Protein AF-A0A9P5HA46-F1 (afdb_monomer_lite)

Sequence (185 aa):
MFRNFLFRKCDVSDWNSVLRFFKDTYNVLGPIDAVISNAAINLVESLDDDIDAATGDLKAPDLSVLNVNAVGTCKAAVMGFMRALRTQLPKDNITVNMIAPWMTITPMVTDHIRNIWGDLPANSPLDVAKASLLPVLRSDVNGKSFLINGGHITEVEDKLNETQSAWLGDELSQHMREGQRRLIP

Organism: NCBI:txid595255

Radius of gyration: 21.33 Å; chains: 1; bounding box: 47×42×64 Å

Structure (mmCIF, N/CA/C/O backbone):
data_AF-A0A9P5HA46-F1
#
_entry.id   AF-A0A9P5HA46-F1
#
loop_
_atom_site.group_PDB
_atom_site.id
_atom_site.type_symbol
_atom_site.label_atom_id
_atom_site.label_alt_id
_atom_site.label_comp_id
_atom_site.label_asym_id
_atom_site.label_entity_id
_atom_site.label_seq_id
_atom_site.pdbx_PDB_ins_code
_atom_site.Cartn_x
_atom_site.Cartn_y
_atom_site.Cartn_z
_atom_site.occupancy
_atom_site.B_iso_or_equiv
_atom_site.auth_seq_id
_atom_site.auth_comp_id
_atom_site.auth_asym_id
_atom_site.auth_atom_id
_atom_site.pdbx_PDB_model_num
ATOM 1 N N . MET A 1 1 ? -23.837 -24.879 -6.537 1.00 50.06 1 MET A N 1
ATOM 2 C CA . MET A 1 1 ? -22.377 -24.695 -6.680 1.00 50.06 1 MET A CA 1
ATOM 3 C C . MET A 1 1 ? -22.054 -23.328 -6.102 1.00 50.06 1 MET A C 1
ATOM 5 O O . MET A 1 1 ? -22.533 -22.346 -6.652 1.00 50.06 1 MET A O 1
ATOM 9 N N . PHE A 1 2 ? -21.375 -23.250 -4.956 1.00 55.94 2 PHE A N 1
ATOM 10 C CA . PHE A 1 2 ? -20.949 -21.959 -4.406 1.00 55.94 2 PHE A CA 1
ATOM 11 C C . PHE A 1 2 ? -19.876 -21.375 -5.325 1.00 55.94 2 PHE A C 1
ATOM 13 O O . PHE A 1 2 ? -18.957 -22.083 -5.744 1.00 55.94 2 PHE A O 1
ATOM 20 N N . ARG A 1 3 ? -20.051 -20.119 -5.731 1.00 67.81 3 ARG A N 1
ATOM 21 C CA . ARG A 1 3 ? -19.109 -19.442 -6.616 1.00 67.81 3 ARG A CA 1
ATOM 22 C C . ARG A 1 3 ? -18.043 -18.809 -5.727 1.00 67.81 3 ARG A C 1
ATOM 24 O O . ARG A 1 3 ? -18.324 -17.826 -5.066 1.00 67.81 3 ARG A O 1
ATOM 31 N N . ASN A 1 4 ? -16.846 -19.390 -5.696 1.00 86.38 4 ASN A N 1
ATOM 32 C CA . ASN A 1 4 ? -15.771 -18.957 -4.787 1.00 86.38 4 ASN A CA 1
ATOM 33 C C . ASN A 1 4 ? -14.857 -17.875 -5.392 1.00 86.38 4 ASN A C 1
ATOM 35 O O . ASN A 1 4 ? -13.901 -17.449 -4.756 1.00 86.38 4 ASN A O 1
ATOM 39 N N . PHE A 1 5 ? -15.107 -17.462 -6.639 1.00 90.38 5 PHE A N 1
ATOM 40 C CA . PHE A 1 5 ? -14.334 -16.430 -7.325 1.00 90.38 5 PHE A CA 1
ATOM 41 C C . PHE A 1 5 ? -15.191 -15.683 -8.356 1.00 90.38 5 PHE A C 1
ATOM 43 O O . PHE A 1 5 ? -16.025 -16.275 -9.051 1.00 90.38 5 PHE A O 1
ATOM 50 N N . LEU A 1 6 ? -14.959 -14.373 -8.480 1.00 91.25 6 LEU A N 1
ATOM 51 C CA . LEU A 1 6 ? -15.587 -13.499 -9.467 1.00 91.25 6 LEU A CA 1
ATOM 52 C C . LEU A 1 6 ? -14.512 -12.669 -10.176 1.00 91.25 6 LEU A C 1
ATOM 54 O O . LEU A 1 6 ? -13.777 -11.923 -9.539 1.00 91.25 6 LEU A O 1
ATOM 58 N N . PHE A 1 7 ? -14.469 -12.752 -11.505 1.00 94.00 7 PHE A N 1
ATOM 59 C CA . PHE A 1 7 ? -13.651 -11.866 -12.331 1.00 94.00 7 PHE A CA 1
ATOM 60 C C . PHE A 1 7 ? -14.522 -10.760 -12.933 1.00 94.00 7 PHE A C 1
ATOM 62 O O . PHE A 1 7 ? -15.515 -11.027 -13.625 1.00 94.00 7 PHE A O 1
ATOM 69 N N . ARG A 1 8 ? -14.145 -9.504 -12.679 1.00 90.94 8 ARG A N 1
ATOM 70 C CA . ARG A 1 8 ? -14.791 -8.306 -13.222 1.00 90.94 8 ARG A CA 1
ATOM 71 C C . ARG A 1 8 ? -13.730 -7.286 -13.610 1.00 90.94 8 ARG A C 1
ATOM 73 O O . ARG A 1 8 ? -12.905 -6.914 -12.785 1.00 90.94 8 ARG A O 1
ATOM 80 N N . LYS A 1 9 ? -13.762 -6.828 -14.866 1.00 91.38 9 LYS A N 1
ATOM 81 C CA . LYS A 1 9 ? -12.950 -5.686 -15.304 1.00 91.38 9 LYS A CA 1
ATOM 82 C C . LYS A 1 9 ? -13.385 -4.454 -14.509 1.00 91.38 9 LYS A C 1
ATOM 84 O O . LYS A 1 9 ? -14.579 -4.151 -14.487 1.00 91.38 9 LYS A O 1
ATOM 89 N N . CYS A 1 10 ? -12.418 -3.777 -13.902 1.00 87.88 10 CYS A N 1
ATOM 90 C CA . CYS A 1 10 ? -12.598 -2.535 -13.169 1.00 87.88 10 CYS A CA 1
ATOM 91 C C . CYS A 1 10 ? -11.471 -1.580 -13.570 1.00 87.88 10 CYS A C 1
ATOM 93 O O . CYS A 1 10 ? -10.301 -1.864 -13.323 1.00 87.88 10 CYS A O 1
ATOM 95 N N . ASP A 1 11 ? -11.827 -0.489 -14.236 1.00 82.38 11 ASP A N 1
ATOM 96 C CA . ASP A 1 11 ? -10.985 0.699 -14.295 1.00 82.38 11 ASP A CA 1
ATOM 97 C C . ASP A 1 11 ? -11.155 1.465 -12.975 1.00 82.38 11 ASP A C 1
ATOM 99 O O . ASP A 1 11 ? -12.273 1.850 -12.632 1.00 82.38 11 ASP A O 1
ATOM 103 N N . VAL A 1 12 ? -10.068 1.624 -12.216 1.00 81.12 12 VAL A N 1
ATOM 104 C CA . VAL A 1 12 ? -10.075 2.299 -10.906 1.00 81.12 12 VAL A CA 1
ATOM 105 C C . VAL A 1 12 ? -10.094 3.825 -11.021 1.00 81.12 12 VAL A C 1
ATOM 107 O O . VAL A 1 12 ? -10.344 4.497 -10.024 1.00 81.12 12 VAL A O 1
ATOM 110 N N . SER A 1 13 ? -9.853 4.372 -12.219 1.00 77.38 13 SER A N 1
ATOM 111 C CA . SER A 1 13 ? -9.975 5.807 -12.501 1.00 77.38 13 SER A CA 1
ATOM 112 C C . SER A 1 13 ? -11.421 6.237 -12.784 1.00 77.38 13 SER A C 1
ATOM 114 O O . SER A 1 13 ? -11.745 7.417 -12.666 1.00 77.38 13 SER A O 1
ATOM 116 N N . ASP A 1 14 ? -12.312 5.286 -13.090 1.00 76.06 14 ASP A N 1
ATOM 117 C CA . ASP A 1 14 ? -13.739 5.524 -13.309 1.00 76.06 14 ASP A CA 1
ATOM 118 C C . ASP A 1 14 ? -14.569 5.102 -12.087 1.00 76.06 14 ASP A C 1
ATOM 120 O O . ASP A 1 14 ? -14.683 3.922 -11.739 1.00 76.06 14 ASP A O 1
ATOM 124 N N . TRP A 1 15 ? -15.230 6.078 -11.465 1.00 78.19 15 TRP A N 1
ATOM 125 C CA . TRP A 1 15 ? -16.098 5.860 -10.309 1.00 78.19 15 TRP A CA 1
ATOM 126 C C . TRP A 1 15 ? -17.224 4.854 -10.574 1.00 78.19 15 TRP A C 1
ATOM 128 O O . TRP A 1 15 ? -17.525 4.022 -9.715 1.00 78.19 15 TRP A O 1
ATOM 138 N N . ASN A 1 16 ? -17.852 4.891 -11.752 1.00 84.69 16 ASN A N 1
ATOM 139 C CA . ASN A 1 16 ? -18.963 3.987 -12.056 1.00 84.69 16 ASN A CA 1
ATOM 140 C C . ASN A 1 16 ? -18.480 2.542 -12.186 1.00 84.69 16 ASN A C 1
ATOM 142 O O . ASN A 1 16 ? -19.153 1.615 -11.727 1.00 84.69 16 ASN A O 1
ATOM 146 N N . SER A 1 17 ? -17.299 2.358 -12.772 1.00 81.25 17 SER A N 1
ATOM 147 C CA . SER A 1 17 ? -16.601 1.080 -12.834 1.00 81.25 17 SER A CA 1
ATOM 148 C C . SER A 1 17 ? -16.293 0.532 -11.433 1.00 81.25 17 SER A C 1
ATOM 150 O O . SER A 1 17 ? -16.663 -0.610 -11.141 1.00 81.25 17 SER A O 1
ATOM 152 N N . VAL A 1 18 ? -15.735 1.352 -10.532 1.00 84.25 18 VAL A N 1
ATOM 153 C CA . VAL A 1 18 ? -15.481 0.966 -9.129 1.00 84.25 18 VAL A CA 1
ATOM 154 C C . VAL A 1 18 ? -16.781 0.600 -8.412 1.00 84.25 18 VAL A C 1
ATOM 156 O O . VAL A 1 18 ? -16.896 -0.487 -7.844 1.00 84.25 18 VAL A O 1
ATOM 159 N N . LEU A 1 19 ? -17.802 1.457 -8.486 1.00 87.25 19 LEU A N 1
ATOM 160 C CA . LEU A 1 19 ? -19.095 1.214 -7.849 1.00 87.25 19 LEU A CA 1
ATOM 161 C C . LEU A 1 19 ? -19.734 -0.090 -8.342 1.00 87.25 19 LEU A C 1
ATOM 163 O O . LEU A 1 19 ? -20.268 -0.864 -7.544 1.00 87.25 19 LEU A O 1
ATOM 167 N N . ARG A 1 20 ? -19.672 -0.354 -9.653 1.00 93.81 20 ARG A N 1
ATOM 168 C CA . ARG A 1 20 ? -20.170 -1.603 -10.234 1.00 93.81 20 ARG A CA 1
ATOM 169 C C . ARG A 1 20 ? -19.379 -2.803 -9.729 1.00 93.81 20 ARG A C 1
ATOM 171 O O . ARG A 1 20 ? -19.988 -3.814 -9.406 1.00 93.81 20 ARG A O 1
ATOM 178 N N . PHE A 1 21 ? -18.057 -2.696 -9.629 1.00 92.38 21 PHE A N 1
ATOM 179 C CA . PHE A 1 21 ? -17.205 -3.773 -9.131 1.00 92.38 21 PHE A CA 1
ATOM 180 C C . PHE A 1 21 ? -17.580 -4.190 -7.701 1.00 92.38 21 PHE A C 1
ATOM 182 O O . PHE A 1 21 ? -17.771 -5.379 -7.442 1.00 92.38 21 PHE A O 1
ATOM 189 N N . PHE A 1 22 ? -17.774 -3.224 -6.796 1.00 94.06 22 PHE A N 1
ATOM 190 C CA . PHE A 1 22 ? -18.211 -3.498 -5.423 1.00 94.06 22 PHE A CA 1
ATOM 191 C C . PHE A 1 22 ? -19.623 -4.096 -5.368 1.00 94.06 22 PHE A C 1
ATOM 193 O O . PHE A 1 22 ? -19.834 -5.101 -4.691 1.00 94.06 22 PHE A O 1
ATOM 200 N N . LYS A 1 23 ? -20.580 -3.535 -6.121 1.00 93.88 23 LYS A N 1
ATOM 201 C CA . LYS A 1 23 ? -21.956 -4.060 -6.189 1.00 93.88 23 LYS A CA 1
ATOM 202 C C . LYS A 1 23 ? -22.000 -5.492 -6.720 1.00 93.88 23 LYS A C 1
ATOM 204 O O . LYS A 1 23 ? -22.651 -6.344 -6.125 1.00 93.88 23 LYS A O 1
ATOM 209 N N . ASP A 1 24 ? -21.296 -5.768 -7.815 1.00 94.62 24 ASP A N 1
ATOM 210 C CA . ASP A 1 24 ? -21.226 -7.103 -8.411 1.00 94.62 24 ASP A CA 1
ATOM 211 C C . ASP A 1 24 ? -20.590 -8.110 -7.447 1.00 94.62 24 ASP A C 1
ATOM 213 O O . ASP A 1 24 ? -21.075 -9.234 -7.328 1.00 94.62 24 ASP A O 1
ATOM 217 N N . THR A 1 25 ? -19.528 -7.704 -6.745 1.00 93.69 25 THR A N 1
ATOM 218 C CA . THR A 1 25 ? -18.862 -8.537 -5.736 1.00 93.69 25 THR A CA 1
ATOM 219 C C . THR A 1 25 ? -19.819 -8.872 -4.600 1.00 93.69 25 THR A C 1
ATOM 221 O O . THR A 1 25 ? -20.005 -10.050 -4.308 1.00 93.69 25 THR A O 1
ATOM 224 N N . TYR A 1 26 ? -20.502 -7.871 -4.038 1.00 93.31 26 TYR A N 1
ATOM 225 C CA . TYR A 1 26 ? -21.462 -8.082 -2.956 1.00 93.31 26 TYR A CA 1
ATOM 226 C C . TYR A 1 26 ? -22.616 -9.001 -3.365 1.00 93.31 26 TYR A C 1
ATOM 228 O O . TYR A 1 26 ? -22.953 -9.950 -2.662 1.00 93.31 26 TYR A O 1
ATOM 236 N N . ASN A 1 27 ? -23.183 -8.769 -4.548 1.00 94.38 27 ASN A N 1
ATOM 237 C CA . ASN A 1 27 ? -24.320 -9.542 -5.041 1.00 94.38 27 ASN A CA 1
ATOM 238 C C . ASN A 1 27 ? -23.976 -11.013 -5.327 1.00 94.38 27 ASN A C 1
ATOM 240 O O . ASN A 1 27 ? -24.861 -11.864 -5.279 1.00 94.38 27 ASN A O 1
ATOM 244 N N . VAL A 1 28 ? -22.719 -11.318 -5.673 1.00 94.06 28 VAL A N 1
ATOM 245 C CA . VAL A 1 28 ? -22.293 -12.673 -6.064 1.00 94.06 28 VAL A CA 1
ATOM 246 C C . VAL A 1 28 ? -21.602 -13.426 -4.926 1.00 94.06 28 VAL A C 1
ATOM 248 O O . VAL A 1 28 ? -21.803 -14.633 -4.811 1.00 94.06 28 VAL A O 1
ATOM 251 N N . LEU A 1 29 ? -20.770 -12.744 -4.134 1.00 93.75 29 LEU A N 1
ATOM 252 C CA . LEU A 1 29 ? -19.900 -13.342 -3.113 1.00 93.75 29 LEU A CA 1
ATOM 253 C C . LEU A 1 29 ? -20.305 -12.977 -1.677 1.00 93.75 29 LEU A C 1
ATOM 255 O O . LEU A 1 29 ? -19.881 -13.659 -0.750 1.00 93.75 29 LEU A O 1
ATOM 259 N N . GLY A 1 30 ? -21.153 -11.961 -1.489 1.00 92.81 30 GLY A N 1
ATOM 260 C CA . GLY A 1 30 ? -21.588 -11.499 -0.172 1.00 92.81 30 GLY A CA 1
ATOM 261 C C . GLY A 1 30 ? -20.693 -10.397 0.415 1.00 92.81 30 GLY A C 1
ATOM 262 O O . GLY A 1 30 ? -20.108 -9.615 -0.337 1.00 92.81 30 GLY A O 1
ATOM 263 N N . PRO A 1 31 ? -20.626 -10.274 1.754 1.00 93.12 31 PRO A N 1
ATOM 264 C CA . PRO A 1 31 ? -19.836 -9.246 2.430 1.00 93.12 31 PRO A CA 1
ATOM 265 C C . PRO A 1 31 ? -18.376 -9.194 1.962 1.00 93.12 31 PRO A C 1
ATOM 267 O O . PRO A 1 31 ? -17.797 -10.202 1.565 1.00 93.12 31 PRO A O 1
ATOM 270 N N . ILE A 1 32 ? -17.791 -7.996 1.999 1.00 92.75 32 ILE A N 1
ATOM 271 C CA . ILE A 1 32 ? -16.406 -7.752 1.592 1.00 92.75 32 ILE A CA 1
ATOM 272 C C . ILE A 1 32 ? -15.588 -7.500 2.852 1.00 92.75 32 ILE A C 1
ATOM 274 O O . ILE A 1 32 ? -15.758 -6.465 3.492 1.00 92.75 32 ILE A O 1
ATOM 278 N N . ASP A 1 33 ? -14.695 -8.431 3.177 1.00 92.31 33 ASP A N 1
ATOM 279 C CA . ASP A 1 33 ? -13.861 -8.353 4.383 1.00 92.31 33 ASP A CA 1
ATOM 280 C C . ASP A 1 33 ? -12.531 -7.623 4.148 1.00 92.31 33 ASP A C 1
ATOM 282 O O . ASP A 1 33 ? -11.934 -7.085 5.076 1.00 92.31 33 ASP A O 1
ATOM 286 N N . ALA A 1 34 ? -12.046 -7.595 2.902 1.00 92.12 34 ALA A N 1
ATOM 287 C CA . ALA A 1 34 ? -10.767 -6.984 2.558 1.00 92.12 34 ALA A CA 1
ATOM 288 C C . ALA A 1 34 ? -10.763 -6.396 1.143 1.00 92.12 34 ALA A C 1
ATOM 290 O O . ALA A 1 34 ? -11.363 -6.938 0.214 1.00 92.12 34 ALA A O 1
ATOM 291 N N . VAL A 1 35 ? -10.013 -5.305 0.974 1.00 90.62 35 VAL A N 1
ATOM 292 C CA . VAL A 1 35 ? -9.751 -4.661 -0.318 1.00 90.62 35 VAL A CA 1
ATOM 293 C C . VAL A 1 35 ? -8.244 -4.476 -0.474 1.00 90.62 35 VAL A C 1
ATOM 295 O O . VAL A 1 35 ? -7.599 -3.875 0.381 1.00 90.62 35 VAL A O 1
ATOM 298 N N . ILE A 1 36 ? -7.679 -4.966 -1.581 1.00 89.81 36 ILE A N 1
ATOM 299 C CA . ILE A 1 36 ? -6.254 -4.815 -1.905 1.00 89.81 36 ILE A CA 1
ATOM 300 C C . ILE A 1 36 ? -6.126 -3.881 -3.111 1.00 89.81 36 ILE A C 1
ATOM 302 O O . ILE A 1 36 ? -6.368 -4.280 -4.252 1.00 89.81 36 ILE A O 1
ATOM 306 N N . SER A 1 37 ? -5.739 -2.630 -2.862 1.00 86.62 37 SER A N 1
ATOM 307 C CA . SER A 1 37 ? -5.484 -1.647 -3.920 1.00 86.62 37 SER A CA 1
ATOM 308 C C . SER A 1 37 ? -4.053 -1.791 -4.444 1.00 86.62 37 SER A C 1
ATOM 310 O O . SER A 1 37 ? -3.119 -1.216 -3.895 1.00 86.62 37 SER A O 1
ATOM 312 N N . ASN A 1 38 ? -3.876 -2.615 -5.479 1.00 84.44 38 ASN A N 1
ATOM 313 C CA . ASN A 1 38 ? -2.567 -2.891 -6.090 1.00 84.44 38 ASN A CA 1
ATOM 314 C C . ASN A 1 38 ? -2.373 -2.215 -7.460 1.00 84.44 38 ASN A C 1
ATOM 316 O O . ASN A 1 38 ? -1.248 -2.108 -7.942 1.00 84.44 38 ASN A O 1
ATOM 320 N N . ALA A 1 39 ? -3.455 -1.803 -8.126 1.00 78.25 39 ALA A N 1
ATOM 321 C CA . ALA A 1 39 ? -3.374 -1.256 -9.477 1.00 78.25 39 ALA A CA 1
ATOM 322 C C . ALA A 1 39 ? -2.545 0.041 -9.499 1.00 78.25 39 ALA A C 1
ATOM 324 O O . ALA A 1 39 ? -2.877 1.010 -8.821 1.00 78.25 39 ALA A O 1
ATOM 325 N N . ALA A 1 40 ? -1.485 0.051 -10.302 1.00 73.69 40 ALA A N 1
ATOM 326 C CA . ALA A 1 40 ? -0.656 1.216 -10.568 1.00 73.69 40 ALA A CA 1
ATOM 327 C C . ALA A 1 40 ? -0.085 1.112 -11.985 1.00 73.69 40 ALA A C 1
ATOM 329 O O . ALA A 1 40 ? 0.146 0.012 -12.493 1.00 73.69 40 ALA A O 1
ATOM 330 N N . ILE A 1 41 ? 0.158 2.262 -12.606 1.00 67.31 41 ILE A N 1
ATOM 331 C CA . ILE A 1 41 ? 0.846 2.376 -13.891 1.00 67.31 41 ILE A CA 1
ATOM 332 C C . ILE A 1 41 ? 2.092 3.239 -13.697 1.00 67.31 41 ILE A C 1
ATOM 334 O O . ILE A 1 41 ? 2.067 4.193 -12.922 1.00 67.31 41 ILE A O 1
ATOM 338 N N . ASN A 1 42 ? 3.178 2.901 -14.387 1.00 62.12 42 ASN A N 1
ATOM 339 C CA . ASN A 1 42 ? 4.325 3.793 -14.527 1.00 62.12 42 ASN A CA 1
ATOM 340 C C . ASN A 1 42 ? 4.251 4.391 -15.931 1.00 62.12 42 ASN A C 1
ATOM 342 O O . ASN A 1 42 ? 4.199 3.645 -16.909 1.00 62.12 42 ASN A O 1
ATOM 346 N N . LEU A 1 43 ? 4.205 5.717 -16.017 1.00 51.00 43 LEU A N 1
ATOM 347 C CA . LEU A 1 43 ? 4.218 6.436 -17.285 1.00 51.00 43 LEU A CA 1
ATOM 348 C C . LEU A 1 43 ? 5.663 6.755 -17.646 1.00 51.00 43 LEU A C 1
ATOM 350 O O . LEU A 1 43 ? 6.296 7.645 -17.084 1.00 51.00 43 LEU A O 1
ATOM 354 N N . VAL A 1 44 ? 6.168 5.994 -18.603 1.00 49.84 44 VAL A N 1
ATOM 355 C CA . VAL A 1 44 ? 7.335 6.355 -19.389 1.00 49.84 44 VAL A CA 1
ATOM 356 C C . VAL A 1 44 ? 6.750 7.106 -20.609 1.00 49.84 44 VAL A C 1
ATOM 358 O O . VAL A 1 44 ? 6.484 6.478 -21.620 1.00 49.84 44 VAL A O 1
ATOM 361 N N . GLU A 1 45 ? 6.488 8.422 -20.501 1.00 48.56 45 GLU A N 1
ATOM 362 C CA . GLU A 1 45 ? 6.199 9.367 -21.629 1.00 48.56 45 GLU A CA 1
ATOM 363 C C . GLU A 1 45 ? 7.363 10.078 -22.347 1.00 48.56 45 GLU A C 1
ATOM 365 O O . GLU A 1 45 ? 7.885 9.412 -23.189 1.00 48.56 45 GLU A O 1
ATOM 370 N N . SER A 1 46 ? 7.783 11.317 -22.061 1.00 41.97 46 SER A N 1
ATOM 371 C CA . SER A 1 46 ? 8.983 12.045 -22.545 1.00 41.97 46 SER A CA 1
ATOM 372 C C . SER A 1 46 ? 8.708 13.139 -23.559 1.00 41.97 46 SER A C 1
ATOM 374 O O . SER A 1 46 ? 7.805 13.017 -24.378 1.00 41.97 46 SER A O 1
ATOM 376 N N . LEU A 1 47 ? 9.467 14.242 -23.470 1.00 45.75 47 LEU A N 1
ATOM 377 C CA . LEU A 1 47 ? 9.287 15.435 -24.312 1.00 45.75 47 LEU A CA 1
ATOM 378 C C . LEU A 1 47 ? 10.611 16.085 -24.788 1.00 45.75 47 LEU A C 1
ATOM 380 O O . LEU A 1 47 ? 10.695 17.306 -24.851 1.00 45.75 47 LEU A O 1
ATOM 384 N N . ASP A 1 48 ? 11.634 15.297 -25.126 1.00 47.88 48 ASP A N 1
ATOM 385 C CA . ASP A 1 48 ? 12.874 15.756 -25.780 1.00 47.88 48 ASP A CA 1
ATOM 386 C C . ASP A 1 48 ? 13.035 15.184 -27.205 1.00 47.88 48 ASP A C 1
ATOM 388 O O . ASP A 1 48 ? 13.371 14.014 -27.389 1.00 47.88 48 ASP A O 1
ATOM 392 N N . ASP A 1 49 ? 12.844 16.024 -28.220 1.00 52.97 49 ASP A N 1
ATOM 393 C CA . ASP A 1 49 ? 13.057 15.697 -29.636 1.00 52.97 49 ASP A CA 1
ATOM 394 C C . ASP A 1 49 ? 14.562 15.520 -29.958 1.00 52.97 49 ASP A C 1
ATOM 396 O O . ASP A 1 49 ? 15.212 16.397 -30.529 1.00 52.97 49 ASP A O 1
ATOM 400 N N . ASP A 1 50 ? 15.151 14.392 -29.566 1.00 57.69 50 ASP A N 1
ATOM 401 C CA . ASP A 1 50 ? 16.493 13.980 -30.005 1.00 57.69 50 ASP A CA 1
ATOM 402 C C . ASP A 1 50 ? 16.409 13.461 -31.460 1.00 57.69 50 ASP A C 1
ATOM 404 O O . ASP A 1 50 ? 15.352 13.011 -31.878 1.00 57.69 50 ASP A O 1
ATOM 408 N N . ILE A 1 51 ? 17.487 13.470 -32.255 1.00 60.44 51 ILE A N 1
ATOM 409 C CA . ILE A 1 51 ? 17.483 12.931 -33.636 1.00 60.44 51 ILE A CA 1
ATOM 410 C C . ILE A 1 51 ? 18.500 11.783 -33.758 1.00 60.44 51 ILE A C 1
ATOM 412 O O . ILE A 1 51 ? 19.640 11.895 -33.305 1.00 60.44 51 ILE A O 1
ATOM 416 N N . ASP A 1 52 ? 18.101 10.662 -34.358 1.00 62.94 52 ASP A N 1
ATOM 417 C CA . ASP A 1 52 ? 18.952 9.517 -34.674 1.00 62.94 52 ASP A CA 1
ATOM 418 C C . ASP A 1 52 ? 20.000 9.910 -35.728 1.00 62.94 52 ASP A C 1
ATOM 420 O O . ASP A 1 52 ? 19.687 10.266 -36.862 1.00 62.94 52 ASP A O 1
ATOM 424 N N . ALA A 1 53 ? 21.278 9.844 -35.355 1.00 61.22 53 ALA A N 1
ATOM 425 C CA . ALA A 1 53 ? 22.379 10.313 -36.196 1.00 61.22 53 ALA A CA 1
ATOM 426 C C . ALA A 1 53 ? 22.631 9.459 -37.459 1.00 61.22 53 ALA A C 1
ATOM 428 O O . ALA A 1 53 ? 23.384 9.892 -38.332 1.00 61.22 53 ALA A O 1
ATOM 429 N N . ALA A 1 54 ? 22.050 8.258 -37.565 1.00 62.91 54 ALA A N 1
ATOM 430 C CA . ALA A 1 54 ? 22.202 7.368 -38.718 1.00 62.91 54 ALA A CA 1
ATOM 431 C C . ALA A 1 54 ? 21.060 7.515 -39.738 1.00 62.91 54 ALA A C 1
ATOM 433 O O . ALA A 1 54 ? 21.266 7.260 -40.925 1.00 62.91 54 ALA A O 1
ATOM 434 N N . THR A 1 55 ? 19.874 7.919 -39.285 1.00 71.25 55 THR A N 1
ATOM 435 C CA . THR A 1 55 ? 18.642 7.964 -40.093 1.00 71.25 55 THR A CA 1
ATOM 436 C C . THR A 1 55 ? 18.068 9.371 -40.251 1.00 71.25 55 THR A C 1
ATOM 438 O O . THR A 1 55 ? 17.429 9.651 -41.262 1.00 71.25 55 THR A O 1
ATOM 441 N N . GLY A 1 56 ? 18.355 10.281 -39.315 1.00 72.56 56 GLY A N 1
ATOM 442 C CA . GLY A 1 56 ? 17.809 11.639 -39.287 1.00 72.56 56 GLY A CA 1
ATOM 443 C C . GLY A 1 56 ? 16.409 11.741 -38.671 1.00 72.56 56 GLY A C 1
ATOM 444 O O . GLY A 1 56 ? 15.817 12.818 -38.723 1.00 72.56 56 GLY A O 1
ATOM 445 N N . ASP A 1 57 ? 15.891 10.657 -38.089 1.00 70.56 57 ASP A N 1
ATOM 446 C CA . ASP A 1 57 ? 14.553 10.589 -37.492 1.00 70.56 57 ASP A CA 1
ATOM 447 C C . ASP A 1 57 ? 14.548 10.989 -36.010 1.00 70.56 57 ASP A C 1
ATOM 449 O O . ASP A 1 57 ? 15.553 10.851 -35.319 1.00 70.56 57 ASP A O 1
ATOM 453 N N . LEU A 1 58 ? 13.405 11.445 -35.489 1.00 56.84 58 LEU A N 1
ATOM 454 C CA . LEU A 1 58 ? 13.237 11.730 -34.059 1.00 56.84 58 LEU A CA 1
ATOM 455 C C . LEU A 1 58 ? 13.441 10.462 -33.207 1.00 56.84 58 LEU A C 1
ATOM 457 O O . LEU A 1 58 ? 12.871 9.403 -33.468 1.00 56.84 58 LEU A O 1
ATOM 461 N N . LYS A 1 59 ? 14.239 10.586 -32.156 1.00 59.59 59 LYS A N 1
ATOM 462 C CA . LYS A 1 59 ? 14.531 9.588 -31.134 1.00 59.59 59 LYS A CA 1
ATOM 463 C C . LYS A 1 59 ? 13.426 9.623 -30.080 1.00 59.59 59 LYS A C 1
ATOM 465 O O . LYS A 1 59 ? 12.798 10.653 -29.848 1.00 59.59 59 LYS A O 1
ATOM 470 N N . ALA A 1 60 ? 13.209 8.495 -29.410 1.00 49.28 60 ALA A N 1
ATOM 471 C CA . ALA A 1 60 ? 12.266 8.440 -28.300 1.00 49.28 60 ALA A CA 1
ATOM 472 C C . ALA A 1 60 ? 12.716 9.414 -27.185 1.00 49.28 60 ALA A C 1
ATOM 474 O O . ALA A 1 60 ? 13.886 9.355 -26.796 1.00 49.28 60 ALA A O 1
ATOM 475 N N . PRO A 1 61 ? 11.836 10.285 -26.674 1.00 53.66 61 PRO A N 1
ATOM 476 C CA . PRO A 1 61 ? 12.270 11.329 -25.741 1.00 53.66 61 PRO A CA 1
ATOM 477 C C . PRO A 1 61 ? 12.686 10.749 -24.325 1.00 53.66 61 PRO A C 1
ATOM 479 O O . PRO A 1 61 ? 12.384 9.579 -24.048 1.00 53.66 61 PRO A O 1
ATOM 482 N N . ASP A 1 62 ? 13.274 11.520 -23.368 1.00 54.34 62 ASP A N 1
ATOM 483 C CA . ASP A 1 62 ? 13.515 11.096 -21.941 1.00 54.34 62 ASP A CA 1
ATOM 484 C C . ASP A 1 62 ? 12.458 11.555 -20.889 1.00 54.34 62 ASP A C 1
ATOM 486 O O . ASP A 1 62 ? 11.831 12.608 -20.968 1.00 54.34 62 ASP A O 1
ATOM 490 N N . LEU A 1 63 ? 12.247 10.727 -19.864 1.00 58.69 63 LEU A N 1
ATOM 491 C CA . LEU A 1 63 ? 11.125 10.723 -18.911 1.00 58.69 63 LEU A CA 1
ATOM 492 C C . LEU A 1 63 ? 11.435 10.619 -17.453 1.00 58.69 63 LEU A C 1
ATOM 494 O O . LEU A 1 63 ? 10.529 10.578 -16.608 1.00 58.69 63 LEU A O 1
ATOM 498 N N . SER A 1 64 ? 12.708 10.433 -17.174 1.00 55.69 64 SER A N 1
ATOM 499 C CA . SER A 1 64 ? 13.230 10.241 -15.839 1.00 55.69 64 SER A CA 1
ATOM 500 C C . SER A 1 64 ? 12.591 11.217 -14.829 1.00 55.69 64 SER A C 1
ATOM 502 O O . SER A 1 64 ? 12.187 10.802 -13.742 1.00 55.69 64 SER A O 1
ATOM 504 N N . VAL A 1 65 ? 12.349 12.470 -15.232 1.00 52.19 65 VAL A N 1
ATOM 505 C CA . VAL A 1 65 ? 11.693 13.523 -14.437 1.00 52.19 65 VAL A CA 1
ATOM 506 C C . VAL A 1 65 ? 10.230 13.222 -14.075 1.00 52.19 65 VAL A C 1
ATOM 508 O O . VAL A 1 65 ? 9.849 13.407 -12.918 1.00 52.19 65 VAL A O 1
ATOM 511 N N . LEU A 1 66 ? 9.397 12.743 -15.008 1.00 56.72 66 LEU A N 1
ATOM 512 C CA . LEU A 1 66 ? 7.997 12.402 -14.711 1.00 56.72 66 LEU A CA 1
ATOM 513 C C . LEU A 1 66 ? 7.921 11.179 -13.789 1.00 56.72 66 LEU A C 1
ATOM 515 O O . LEU A 1 66 ? 7.132 11.152 -12.845 1.00 56.72 66 LEU A O 1
ATOM 519 N N . ASN A 1 67 ? 8.798 10.198 -14.002 1.00 57.22 67 ASN A N 1
ATOM 520 C CA . ASN A 1 67 ? 8.891 9.023 -13.140 1.00 57.22 67 ASN A CA 1
ATOM 521 C C . ASN A 1 67 ? 9.293 9.393 -11.706 1.00 57.22 67 ASN A C 1
ATOM 523 O O . ASN A 1 67 ? 8.675 8.929 -10.750 1.00 57.22 67 ASN A O 1
ATOM 527 N N . VAL A 1 68 ? 10.289 10.258 -11.523 1.00 52.41 68 VAL A N 1
ATOM 528 C CA . VAL A 1 68 ? 10.718 10.661 -10.176 1.00 52.41 68 VAL A CA 1
ATOM 529 C C . VAL A 1 68 ? 9.670 11.555 -9.508 1.00 52.41 68 VAL A C 1
ATOM 531 O O . VAL A 1 68 ? 9.272 11.286 -8.373 1.00 52.41 68 VAL A O 1
ATOM 534 N N . ASN A 1 69 ? 9.164 12.569 -10.213 1.00 55.47 69 ASN A N 1
ATOM 535 C CA . ASN A 1 69 ? 8.298 13.580 -9.609 1.00 55.47 69 ASN A CA 1
ATOM 536 C C . ASN A 1 69 ? 6.840 13.137 -9.473 1.00 55.47 69 ASN A C 1
ATOM 538 O O . ASN A 1 69 ? 6.206 13.501 -8.489 1.00 55.47 69 ASN A O 1
ATOM 542 N N . ALA A 1 70 ? 6.286 12.353 -10.402 1.00 63.31 70 ALA A N 1
ATOM 543 C CA . ALA A 1 70 ? 4.896 11.905 -10.310 1.00 63.31 70 ALA A CA 1
ATOM 544 C C . ALA A 1 70 ? 4.783 10.565 -9.576 1.00 63.31 70 ALA A C 1
ATOM 546 O O . ALA A 1 70 ? 4.083 10.475 -8.569 1.00 63.31 70 ALA A O 1
ATOM 547 N N . VAL A 1 71 ? 5.517 9.531 -10.006 1.00 65.88 71 VAL A N 1
ATOM 548 C CA . VAL A 1 71 ? 5.410 8.195 -9.384 1.00 65.88 71 VAL A CA 1
ATOM 549 C C . VAL A 1 71 ? 5.972 8.204 -7.962 1.00 65.88 71 VAL A C 1
ATOM 551 O O . VAL A 1 71 ? 5.351 7.645 -7.055 1.00 65.88 71 VAL A O 1
ATOM 554 N N . GLY A 1 72 ? 7.116 8.863 -7.740 1.00 60.88 72 GLY A N 1
ATOM 555 C CA . GLY A 1 72 ? 7.689 9.035 -6.401 1.00 60.88 72 GLY A CA 1
ATOM 556 C C . GLY A 1 72 ? 6.720 9.739 -5.446 1.00 60.88 72 GLY A C 1
ATOM 557 O O . GLY A 1 72 ? 6.446 9.232 -4.355 1.00 60.88 72 GLY A O 1
ATOM 558 N N . THR A 1 73 ? 6.116 10.843 -5.894 1.00 69.81 73 THR A N 1
ATOM 559 C CA . THR A 1 73 ? 5.111 11.587 -5.118 1.00 69.81 73 THR A CA 1
ATOM 560 C C . THR A 1 73 ? 3.857 10.761 -4.856 1.00 69.81 73 THR A C 1
ATOM 562 O O . THR A 1 73 ? 3.376 10.749 -3.728 1.00 69.81 73 THR A O 1
ATOM 565 N N . CYS A 1 74 ? 3.344 10.009 -5.834 1.00 79.75 74 CYS A N 1
ATOM 566 C CA . CYS A 1 74 ? 2.184 9.139 -5.632 1.00 79.75 74 CYS A CA 1
ATOM 567 C C . CYS A 1 74 ? 2.458 8.044 -4.591 1.00 79.75 74 CYS A C 1
ATOM 569 O O . CYS A 1 74 ? 1.611 7.791 -3.735 1.00 79.75 74 CYS A O 1
ATOM 571 N N . LYS A 1 75 ? 3.648 7.429 -4.597 1.00 82.75 75 LYS A N 1
ATOM 572 C CA . LYS A 1 75 ? 4.035 6.442 -3.571 1.00 82.75 75 LYS A CA 1
ATOM 573 C C . LYS A 1 75 ? 4.115 7.074 -2.179 1.00 82.75 75 LYS A C 1
ATOM 575 O O . LYS A 1 75 ? 3.602 6.504 -1.216 1.00 82.75 75 LYS A O 1
ATOM 580 N N . ALA A 1 76 ? 4.698 8.269 -2.073 1.00 80.44 76 ALA A N 1
ATOM 581 C CA . ALA A 1 76 ? 4.720 9.028 -0.823 1.00 80.44 76 ALA A CA 1
ATOM 582 C C . ALA A 1 76 ? 3.304 9.427 -0.363 1.00 80.44 76 ALA A C 1
ATOM 584 O O . ALA A 1 76 ? 2.993 9.339 0.825 1.00 80.44 76 ALA A O 1
ATOM 585 N N . ALA A 1 77 ? 2.421 9.795 -1.295 1.00 84.44 77 ALA A N 1
ATOM 586 C CA . ALA A 1 77 ? 1.030 10.127 -1.015 1.00 84.44 77 ALA A CA 1
ATOM 587 C C . ALA A 1 77 ? 0.249 8.920 -0.477 1.00 84.44 77 ALA A C 1
ATOM 589 O O . ALA A 1 77 ? -0.486 9.073 0.492 1.00 84.44 77 ALA A O 1
ATOM 590 N N . VAL A 1 78 ? 0.454 7.715 -1.023 1.00 89.38 78 VAL A N 1
ATOM 591 C CA . VAL A 1 78 ? -0.142 6.474 -0.489 1.00 89.38 78 VAL A CA 1
ATOM 592 C C . VAL A 1 78 ? 0.304 6.222 0.955 1.00 89.38 78 VAL A C 1
ATOM 594 O O . VAL A 1 78 ? -0.528 5.919 1.812 1.00 89.38 78 VAL A O 1
ATOM 597 N N . MET A 1 79 ? 1.592 6.414 1.258 1.00 89.38 79 MET A N 1
ATOM 598 C CA . MET A 1 79 ? 2.108 6.300 2.627 1.00 89.38 79 MET A CA 1
ATOM 599 C C . MET A 1 79 ? 1.479 7.343 3.564 1.00 89.38 79 MET A C 1
ATOM 601 O O . MET A 1 79 ? 1.042 7.005 4.665 1.00 89.38 79 MET A O 1
ATOM 605 N N . GLY A 1 80 ? 1.400 8.603 3.127 1.00 88.88 80 GLY A N 1
ATOM 606 C CA . GLY A 1 80 ? 0.749 9.679 3.877 1.00 88.88 80 GLY A CA 1
ATOM 607 C C . GLY A 1 80 ? -0.734 9.402 4.127 1.00 88.88 80 GLY A C 1
ATOM 608 O O . GLY A 1 80 ? -1.216 9.582 5.243 1.00 88.88 80 GLY A O 1
ATOM 609 N N . PHE A 1 81 ? -1.437 8.885 3.119 1.00 91.75 81 PHE A N 1
ATOM 610 C CA . PHE A 1 81 ? -2.846 8.520 3.203 1.00 91.75 81 PHE A CA 1
ATOM 611 C C . PHE A 1 81 ? -3.085 7.389 4.209 1.00 91.75 81 PHE A C 1
ATOM 613 O O . PHE A 1 81 ? -3.941 7.520 5.082 1.00 91.75 81 PHE A O 1
ATOM 620 N N . MET A 1 82 ? -2.273 6.325 4.171 1.00 95.56 82 MET A N 1
ATOM 621 C CA . MET A 1 82 ? -2.321 5.255 5.174 1.00 95.56 82 MET A CA 1
ATOM 622 C C . MET A 1 82 ? -2.113 5.809 6.592 1.00 95.56 82 MET A C 1
ATOM 624 O O . MET A 1 82 ? -2.923 5.551 7.484 1.00 95.56 82 MET A O 1
ATOM 628 N N . ARG A 1 83 ? -1.070 6.627 6.804 1.00 93.88 83 ARG A N 1
ATOM 629 C CA . ARG A 1 83 ? -0.759 7.219 8.118 1.00 93.88 83 ARG A CA 1
ATOM 630 C C . ARG A 1 83 ? -1.850 8.159 8.630 1.00 93.88 83 ARG A C 1
ATOM 632 O O . ARG A 1 83 ? -2.053 8.224 9.840 1.00 93.88 83 ARG A O 1
ATOM 639 N N . ALA A 1 84 ? -2.541 8.873 7.743 1.00 90.75 84 ALA A N 1
ATOM 640 C CA . ALA A 1 84 ? -3.666 9.728 8.111 1.00 90.75 84 ALA A CA 1
ATOM 641 C C . ALA A 1 84 ? -4.896 8.905 8.528 1.00 90.75 84 ALA A C 1
ATOM 643 O O . ALA A 1 84 ? -5.569 9.243 9.499 1.00 90.75 84 ALA A O 1
ATOM 644 N N . LEU A 1 85 ? -5.172 7.804 7.824 1.00 93.50 85 LEU A N 1
ATOM 645 C CA . LEU A 1 85 ? -6.360 6.984 8.055 1.00 93.50 85 LEU A CA 1
ATOM 646 C C . LEU A 1 85 ? -6.228 5.991 9.213 1.00 93.50 85 LEU A C 1
ATOM 648 O O . LEU A 1 85 ? -7.246 5.647 9.817 1.00 93.50 85 LEU A O 1
ATOM 652 N N . ARG A 1 86 ? -5.009 5.561 9.575 1.00 94.19 86 ARG A N 1
ATOM 653 C CA . ARG A 1 86 ? -4.787 4.533 10.614 1.00 94.19 86 ARG A CA 1
ATOM 654 C C . ARG A 1 86 ? -5.366 4.874 11.986 1.00 94.19 86 ARG A C 1
ATOM 656 O O . ARG A 1 86 ? -5.556 3.975 12.794 1.00 94.19 86 ARG A O 1
ATOM 663 N N . THR A 1 87 ? -5.625 6.148 12.260 1.00 92.19 87 THR A N 1
ATOM 664 C CA . THR A 1 87 ? -6.211 6.619 13.524 1.00 92.19 87 THR A CA 1
ATOM 665 C C . THR A 1 87 ? -7.722 6.832 13.443 1.00 92.19 87 THR A C 1
ATOM 667 O O . THR A 1 87 ? -8.380 6.877 14.475 1.00 92.19 87 THR A O 1
ATOM 670 N N . GLN A 1 88 ? -8.285 6.962 12.238 1.00 90.94 88 GLN A N 1
ATOM 671 C CA . GLN A 1 88 ? -9.708 7.253 12.038 1.00 90.94 88 GLN A CA 1
ATOM 672 C C . GLN A 1 88 ? -10.522 5.977 11.809 1.00 90.94 88 GLN A C 1
ATOM 674 O O . GLN A 1 88 ? -11.556 5.787 12.442 1.00 90.94 88 GLN A O 1
ATOM 679 N N . LEU A 1 89 ? -10.018 5.084 10.952 1.00 93.19 89 LEU A N 1
ATOM 680 C CA . LEU A 1 89 ? -10.702 3.858 10.534 1.00 93.19 89 LEU A CA 1
ATOM 681 C C . LEU A 1 89 ? -10.963 2.815 11.639 1.00 93.19 89 LEU A C 1
ATOM 683 O O . LEU A 1 89 ? -11.973 2.115 11.534 1.00 93.19 89 LEU A O 1
ATOM 687 N N . PRO A 1 90 ? -10.155 2.700 12.717 1.00 93.00 90 PRO A N 1
ATOM 688 C CA . PRO A 1 90 ? -10.441 1.729 13.775 1.00 93.00 90 PRO A CA 1
ATOM 689 C C . PRO A 1 90 ? -11.810 1.903 14.446 1.00 93.00 90 PRO A C 1
ATOM 691 O O . PRO A 1 90 ? -12.371 0.925 14.933 1.00 93.00 90 PRO A O 1
ATOM 694 N N . LYS A 1 91 ? -12.383 3.114 14.437 1.00 91.62 91 LYS A N 1
ATOM 695 C CA . LYS A 1 91 ? -13.739 3.378 14.954 1.00 91.62 91 LYS A CA 1
ATOM 696 C C . LYS A 1 91 ? -14.831 2.639 14.188 1.00 91.62 91 LYS A C 1
ATOM 698 O O . LYS A 1 91 ? -15.854 2.294 14.767 1.00 91.62 91 LYS A O 1
ATOM 703 N N . ASP A 1 92 ? -14.579 2.388 12.909 1.00 93.69 92 ASP A N 1
ATOM 704 C CA . ASP A 1 92 ? -15.460 1.652 12.011 1.00 93.69 92 ASP A CA 1
ATOM 705 C C . ASP A 1 92 ? -15.055 0.169 11.917 1.00 93.69 92 ASP A C 1
ATOM 707 O O . ASP A 1 92 ? -15.524 -0.549 11.037 1.00 93.69 92 ASP A O 1
ATOM 711 N N . ASN A 1 93 ? -14.180 -0.302 12.820 1.00 93.62 93 ASN A N 1
ATOM 712 C CA . ASN A 1 93 ? -13.607 -1.650 12.819 1.00 93.62 93 ASN A CA 1
ATOM 713 C C . ASN A 1 93 ? -12.856 -1.987 11.511 1.00 93.62 93 ASN A C 1
ATOM 715 O O . ASN A 1 93 ? -12.881 -3.124 11.039 1.00 93.62 93 ASN A O 1
ATOM 719 N N . ILE A 1 94 ? -12.188 -0.989 10.922 1.00 95.31 94 ILE A N 1
ATOM 720 C CA . ILE A 1 94 ? -11.391 -1.128 9.698 1.00 95.31 94 ILE A CA 1
ATOM 721 C C . ILE A 1 94 ? -9.915 -0.887 10.024 1.00 95.31 94 ILE A C 1
ATOM 723 O O . ILE A 1 94 ? -9.555 0.105 10.662 1.00 95.31 94 ILE A O 1
ATOM 727 N N . THR A 1 95 ? -9.044 -1.772 9.536 1.00 97.00 95 THR A N 1
ATOM 728 C CA . THR A 1 95 ? -7.591 -1.571 9.559 1.00 97.00 95 THR A CA 1
ATOM 729 C C . THR A 1 95 ? -7.089 -1.105 8.195 1.00 97.00 95 THR A C 1
ATOM 731 O O . THR A 1 95 ? -7.651 -1.431 7.150 1.00 97.00 95 THR A O 1
ATOM 734 N N . VAL A 1 96 ? -6.007 -0.327 8.190 1.00 96.94 96 VAL A N 1
ATOM 735 C CA . VAL A 1 96 ? -5.329 0.100 6.960 1.00 96.94 96 VAL A CA 1
ATOM 736 C C . VAL A 1 96 ? -3.833 -0.108 7.104 1.00 96.94 96 VAL A C 1
ATOM 738 O O . VAL A 1 96 ? -3.239 0.261 8.110 1.00 96.94 96 VAL A O 1
ATOM 741 N N . ASN A 1 97 ? -3.213 -0.722 6.102 1.00 97.31 97 ASN A N 1
ATOM 742 C CA . ASN A 1 97 ? -1.791 -1.048 6.098 1.00 97.31 97 ASN A CA 1
ATOM 743 C C . ASN A 1 97 ? -1.221 -0.832 4.693 1.00 97.31 97 ASN A C 1
ATOM 745 O O . ASN A 1 97 ? -1.966 -0.790 3.713 1.00 97.31 97 ASN A O 1
ATOM 749 N N . MET A 1 98 ? 0.098 -0.706 4.592 1.00 96.12 98 MET A N 1
ATOM 750 C CA . MET A 1 98 ? 0.804 -0.506 3.330 1.00 96.12 98 MET A CA 1
ATOM 751 C C . MET A 1 98 ? 1.769 -1.662 3.059 1.00 96.12 98 MET A C 1
ATOM 753 O O . MET A 1 98 ? 2.515 -2.085 3.939 1.00 96.12 98 MET A O 1
ATOM 757 N N . ILE A 1 99 ? 1.784 -2.137 1.815 1.00 95.88 99 ILE A N 1
ATOM 758 C CA . ILE A 1 99 ? 2.746 -3.117 1.303 1.00 95.88 99 ILE A CA 1
ATOM 759 C C . ILE A 1 99 ? 3.731 -2.359 0.415 1.00 95.88 99 ILE A C 1
ATOM 761 O O . ILE A 1 99 ? 3.333 -1.721 -0.558 1.00 95.88 99 ILE A O 1
ATOM 765 N N . ALA A 1 100 ? 5.013 -2.403 0.765 1.00 93.94 100 ALA A N 1
ATOM 766 C CA . ALA A 1 100 ? 6.087 -1.705 0.073 1.00 93.94 100 ALA A CA 1
ATOM 767 C C . ALA A 1 100 ? 7.076 -2.733 -0.496 1.00 93.94 100 ALA A C 1
ATOM 769 O O . ALA A 1 100 ? 8.088 -3.043 0.134 1.00 93.94 100 ALA A O 1
ATOM 770 N N . PRO A 1 101 ? 6.792 -3.323 -1.666 1.00 93.12 101 PRO A N 1
ATOM 771 C CA . PRO A 1 101 ? 7.734 -4.232 -2.287 1.00 93.12 101 PRO A CA 1
ATOM 772 C C . PRO A 1 101 ? 8.948 -3.454 -2.800 1.00 93.12 101 PRO A C 1
ATOM 774 O O . PRO A 1 101 ? 8.818 -2.413 -3.448 1.00 93.12 101 PRO A O 1
ATOM 777 N N . TRP A 1 102 ? 10.134 -3.993 -2.539 1.00 91.06 102 TRP A N 1
ATOM 778 C CA . TRP A 1 102 ? 11.339 -3.636 -3.275 1.00 91.06 102 TRP A CA 1
ATOM 779 C C . TRP A 1 102 ? 11.333 -4.317 -4.655 1.00 91.06 102 TRP A C 1
ATOM 781 O O . TRP A 1 102 ? 10.270 -4.710 -5.153 1.00 91.06 102 TRP A O 1
ATOM 791 N N . MET A 1 103 ? 12.498 -4.467 -5.293 1.00 91.94 103 MET A N 1
ATOM 792 C CA . MET A 1 103 ? 12.610 -5.114 -6.601 1.00 91.94 103 MET A CA 1
ATOM 793 C C . MET A 1 103 ? 11.819 -6.427 -6.643 1.00 91.94 103 MET A C 1
ATOM 795 O O . MET A 1 103 ? 12.076 -7.349 -5.872 1.00 91.94 103 MET A O 1
ATOM 799 N N . THR A 1 104 ? 10.833 -6.496 -7.537 1.00 92.50 104 THR A N 1
ATOM 800 C CA . THR A 1 104 ? 9.957 -7.658 -7.699 1.00 92.50 104 THR A CA 1
ATOM 801 C C . THR A 1 104 ? 10.003 -8.106 -9.142 1.00 92.50 104 THR A C 1
ATOM 803 O O . THR A 1 104 ? 9.729 -7.327 -10.056 1.00 92.50 104 THR A O 1
ATOM 806 N N . ILE A 1 105 ? 10.328 -9.375 -9.352 1.00 90.88 105 ILE A N 1
ATOM 807 C CA . ILE A 1 105 ? 10.439 -9.948 -10.683 1.00 90.88 105 ILE A CA 1
ATOM 808 C C . ILE A 1 105 ? 9.040 -10.156 -11.264 1.00 90.88 105 ILE A C 1
ATOM 810 O O . ILE A 1 105 ? 8.353 -11.129 -10.958 1.00 90.88 105 ILE A O 1
ATOM 814 N N . THR A 1 106 ? 8.617 -9.231 -12.122 1.00 87.75 106 THR A N 1
ATOM 815 C CA . THR A 1 106 ? 7.341 -9.292 -12.848 1.00 87.75 106 THR A CA 1
ATOM 816 C C . THR A 1 106 ? 7.582 -9.263 -14.361 1.00 87.75 106 THR A C 1
ATOM 818 O O . THR A 1 106 ? 8.674 -8.880 -14.793 1.00 87.75 106 THR A O 1
ATOM 821 N N . PRO A 1 107 ? 6.584 -9.617 -15.191 1.00 86.56 107 PRO A N 1
ATOM 822 C CA . PRO A 1 107 ? 6.683 -9.459 -16.644 1.00 86.56 107 PRO A CA 1
ATOM 823 C C . PRO A 1 107 ? 6.924 -8.012 -17.109 1.00 86.56 107 PRO A C 1
ATOM 825 O O . PRO A 1 107 ? 7.369 -7.810 -18.230 1.00 86.56 107 PRO A O 1
ATOM 828 N N . MET A 1 108 ? 6.654 -7.009 -16.261 1.00 81.38 108 MET A N 1
ATOM 829 C CA . MET A 1 108 ? 6.903 -5.591 -16.559 1.00 81.38 108 MET A CA 1
ATOM 830 C C . MET A 1 108 ? 8.390 -5.210 -16.445 1.00 81.38 108 MET A C 1
ATOM 832 O O . MET A 1 108 ? 8.808 -4.183 -16.973 1.00 81.38 108 MET A O 1
ATOM 836 N N . VAL A 1 109 ? 9.205 -6.012 -15.751 1.00 82.44 109 VAL A N 1
ATOM 837 C CA . VAL A 1 109 ? 10.634 -5.728 -15.565 1.00 82.44 109 VAL A CA 1
ATOM 838 C C . VAL A 1 109 ? 11.416 -6.097 -16.826 1.00 82.44 109 VAL A C 1
ATOM 840 O O . VAL A 1 109 ? 11.494 -7.278 -17.179 1.00 82.44 109 VAL A O 1
ATOM 843 N N . THR A 1 110 ? 12.045 -5.094 -17.443 1.00 85.12 110 THR A N 1
ATOM 844 C CA . THR A 1 110 ? 12.878 -5.237 -18.647 1.00 85.12 110 THR A CA 1
ATOM 845 C C . THR A 1 110 ? 14.209 -5.936 -18.360 1.00 85.12 110 THR A C 1
ATOM 847 O O . THR A 1 110 ? 14.728 -5.882 -17.242 1.00 85.12 110 THR A O 1
ATOM 850 N N . ASP A 1 111 ? 14.810 -6.540 -19.388 1.00 85.38 111 ASP A N 1
ATOM 851 C CA . ASP A 1 111 ? 16.127 -7.186 -19.278 1.00 85.38 111 ASP A CA 1
ATOM 852 C C . ASP A 1 111 ? 17.229 -6.204 -18.872 1.00 85.38 111 ASP A C 1
ATOM 854 O O . ASP A 1 111 ? 18.120 -6.551 -18.102 1.00 85.38 111 ASP A O 1
ATOM 858 N N . HIS A 1 112 ? 17.128 -4.946 -19.305 1.00 83.06 112 HIS A N 1
ATOM 859 C CA . HIS A 1 112 ? 18.045 -3.892 -18.881 1.00 83.06 112 HIS A CA 1
ATOM 860 C C . HIS A 1 112 ? 18.034 -3.697 -17.357 1.00 83.06 112 HIS A C 1
ATOM 862 O O . HIS A 1 112 ? 19.091 -3.691 -16.729 1.00 83.06 112 HIS A O 1
ATOM 868 N N . ILE A 1 113 ? 16.845 -3.612 -16.748 1.00 82.62 113 ILE A N 1
ATOM 869 C CA . ILE A 1 113 ? 16.716 -3.474 -15.292 1.00 82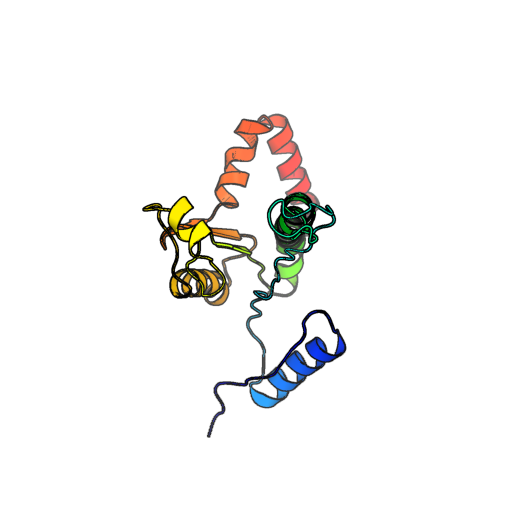.62 113 ILE A CA 1
ATOM 870 C C . ILE A 1 113 ? 17.215 -4.743 -14.589 1.00 82.62 113 ILE A C 1
ATOM 872 O O . ILE A 1 113 ? 17.885 -4.635 -13.568 1.00 82.62 113 ILE A O 1
ATOM 876 N N . ARG A 1 114 ? 16.946 -5.938 -15.135 1.00 85.75 114 ARG A N 1
ATOM 877 C CA . ARG A 1 114 ? 17.459 -7.209 -14.580 1.00 85.75 114 ARG A CA 1
ATOM 878 C C . ARG A 1 114 ? 18.984 -7.246 -14.562 1.00 85.75 114 ARG A C 1
ATOM 880 O O . ARG A 1 114 ? 19.563 -7.640 -13.558 1.00 85.75 114 ARG A O 1
ATOM 887 N N . ASN A 1 115 ? 19.620 -6.789 -15.637 1.00 89.00 115 ASN A N 1
ATOM 888 C CA . ASN A 1 115 ? 21.075 -6.758 -15.749 1.00 89.00 115 ASN A CA 1
ATOM 889 C C . ASN A 1 115 ? 21.707 -5.743 -14.787 1.00 89.00 115 ASN A C 1
ATOM 891 O O . ASN A 1 115 ? 22.726 -6.053 -14.179 1.00 89.00 115 ASN A O 1
ATOM 895 N N . ILE A 1 116 ? 21.097 -4.562 -14.612 1.00 89.62 116 ILE A N 1
ATOM 896 C CA . ILE A 1 116 ? 21.534 -3.584 -13.598 1.00 89.62 116 ILE A CA 1
ATOM 897 C C . ILE A 1 116 ? 21.373 -4.157 -12.188 1.00 89.62 116 ILE A C 1
ATOM 899 O O . ILE A 1 116 ? 22.229 -3.948 -11.333 1.00 89.62 116 ILE A O 1
ATOM 903 N N . TRP A 1 117 ? 20.267 -4.860 -11.943 1.00 90.06 117 TRP A N 1
ATOM 904 C CA . TRP A 1 117 ? 19.966 -5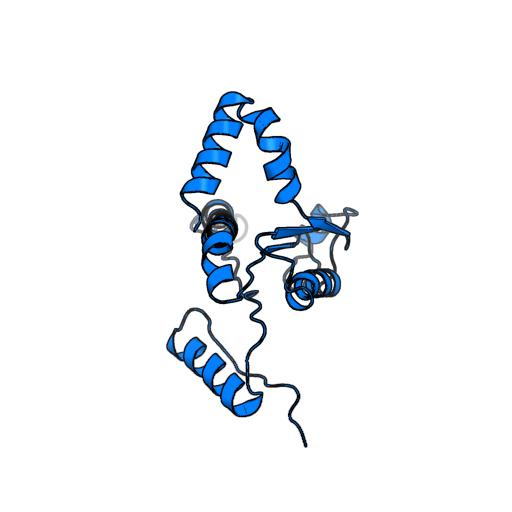.450 -10.644 1.00 90.06 117 TRP A CA 1
ATOM 905 C C . TRP A 1 117 ? 20.969 -6.542 -10.248 1.00 90.06 117 TRP A C 1
ATOM 907 O O . TRP A 1 117 ? 21.351 -6.634 -9.080 1.00 90.06 117 TRP A O 1
ATOM 917 N N . GLY A 1 118 ? 21.414 -7.342 -11.221 1.00 91.81 118 GLY A N 1
ATOM 918 C CA . GLY A 1 118 ? 22.383 -8.413 -11.012 1.00 91.81 118 GLY A CA 1
ATOM 919 C C . GLY A 1 118 ? 21.899 -9.427 -9.973 1.00 91.81 118 GLY A C 1
ATOM 920 O O . GLY A 1 118 ? 20.746 -9.859 -10.002 1.00 91.81 118 GLY A O 1
ATOM 921 N N . ASP A 1 119 ? 22.780 -9.765 -9.031 1.00 92.88 119 ASP A N 1
ATOM 922 C CA . ASP A 1 119 ? 22.549 -10.806 -8.020 1.00 92.88 119 ASP A CA 1
ATOM 923 C C . ASP A 1 119 ? 21.911 -10.279 -6.720 1.00 92.88 119 ASP A C 1
ATOM 925 O O . ASP A 1 119 ? 21.847 -10.990 -5.713 1.00 92.88 119 ASP A O 1
ATOM 929 N N . LEU A 1 120 ? 21.450 -9.022 -6.701 1.00 94.12 120 LEU A N 1
ATOM 930 C CA . LEU A 1 120 ? 20.784 -8.462 -5.527 1.00 94.12 120 LEU A CA 1
ATOM 931 C C . LEU A 1 120 ? 19.466 -9.207 -5.227 1.00 94.12 120 LEU A C 1
ATOM 933 O O . LEU A 1 120 ? 18.755 -9.616 -6.150 1.00 94.12 120 LEU A O 1
ATOM 937 N N . PRO A 1 121 ? 19.064 -9.339 -3.947 1.00 94.69 121 PRO A N 1
ATOM 938 C CA . PRO A 1 121 ? 17.829 -10.032 -3.593 1.00 94.69 121 PRO A CA 1
ATOM 939 C C . PRO A 1 121 ? 16.599 -9.391 -4.247 1.00 94.69 121 PRO A C 1
ATOM 941 O O . PRO A 1 121 ? 16.375 -8.188 -4.130 1.00 94.69 121 PRO A O 1
ATOM 944 N N . ALA A 1 122 ? 15.781 -10.202 -4.913 1.00 94.19 122 ALA A N 1
ATOM 945 C CA . ALA A 1 122 ? 14.533 -9.769 -5.532 1.00 94.19 122 ALA A CA 1
ATOM 946 C C . ALA A 1 122 ? 13.361 -10.620 -5.036 1.00 94.19 122 ALA A C 1
ATOM 948 O O . ALA A 1 122 ? 13.514 -11.795 -4.709 1.00 94.19 122 ALA A O 1
ATOM 949 N N . ASN A 1 123 ? 12.179 -10.020 -4.994 1.00 96.12 123 ASN A N 1
ATOM 950 C CA . ASN A 1 123 ? 10.945 -10.697 -4.621 1.00 96.12 123 ASN A CA 1
ATOM 951 C C . ASN A 1 123 ? 10.346 -11.431 -5.824 1.00 96.12 123 ASN A C 1
ATOM 953 O O . ASN A 1 123 ? 10.394 -10.941 -6.958 1.00 96.12 123 ASN A O 1
ATOM 957 N N . SER A 1 124 ? 9.672 -12.547 -5.569 1.00 95.31 124 SER A N 1
ATOM 958 C CA . SER A 1 124 ? 8.665 -13.077 -6.485 1.00 95.31 124 SER A CA 1
ATOM 959 C C . SER A 1 124 ? 7.307 -12.387 -6.254 1.00 95.31 124 SER A C 1
ATOM 961 O O . SER A 1 124 ? 7.050 -11.874 -5.160 1.00 95.31 124 SER A O 1
ATOM 963 N N . PRO A 1 125 ? 6.375 -12.414 -7.228 1.00 94.56 125 PRO A N 1
ATOM 964 C CA . PRO A 1 125 ? 5.002 -11.954 -7.001 1.00 94.56 125 PRO A CA 1
ATOM 965 C C . PRO A 1 125 ? 4.313 -12.684 -5.837 1.00 94.56 125 PRO A C 1
ATOM 967 O O . PRO A 1 125 ? 3.487 -12.102 -5.136 1.00 94.56 125 PRO A O 1
ATOM 970 N N . LEU A 1 126 ? 4.681 -13.948 -5.599 1.00 95.25 126 LEU A N 1
ATOM 971 C CA . LEU A 1 126 ? 4.170 -14.737 -4.482 1.00 95.25 126 LEU A CA 1
ATOM 972 C C . LEU A 1 126 ? 4.612 -14.169 -3.126 1.00 95.25 126 LEU A C 1
ATOM 974 O O . LEU A 1 126 ? 3.833 -14.202 -2.176 1.00 95.25 126 LEU A O 1
ATOM 978 N N . ASP A 1 127 ? 5.823 -13.627 -3.023 1.00 95.88 127 ASP A N 1
ATOM 979 C CA . ASP A 1 127 ? 6.306 -13.036 -1.771 1.00 95.88 127 ASP A CA 1
ATOM 980 C C . ASP A 1 127 ? 5.517 -11.776 -1.411 1.00 95.88 127 ASP A C 1
ATOM 982 O O . ASP A 1 127 ? 5.089 -11.604 -0.268 1.00 95.88 127 ASP A O 1
ATOM 986 N N . VAL A 1 128 ? 5.223 -10.942 -2.411 1.00 95.56 128 VAL A N 1
ATOM 987 C CA . VAL A 1 128 ? 4.374 -9.753 -2.243 1.00 95.56 128 VAL A CA 1
ATOM 988 C C . VAL A 1 128 ? 2.939 -10.149 -1.874 1.00 95.56 128 VAL A C 1
ATOM 990 O O . VAL A 1 128 ? 2.327 -9.534 -0.997 1.00 95.56 128 VAL A O 1
ATOM 993 N N . ALA A 1 129 ? 2.408 -11.215 -2.482 1.00 94.88 129 ALA A N 1
ATOM 994 C CA . ALA A 1 129 ? 1.084 -11.739 -2.149 1.00 94.88 129 ALA A CA 1
ATOM 995 C C . ALA A 1 129 ? 1.008 -12.250 -0.699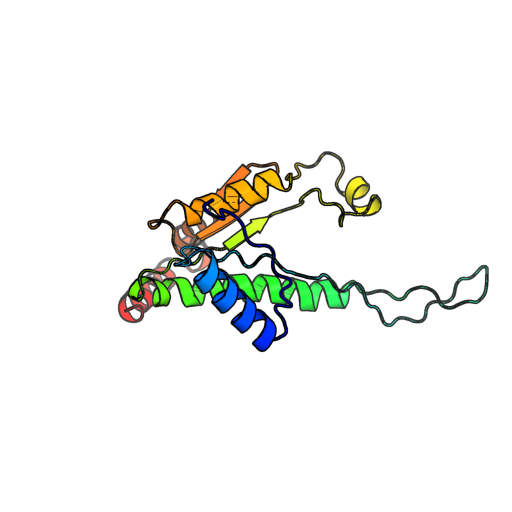 1.00 94.88 129 ALA A C 1
ATOM 997 O O . ALA A 1 129 ? 0.056 -11.932 0.014 1.00 94.88 129 ALA A O 1
ATOM 998 N N . LYS A 1 130 ? 2.029 -12.980 -0.227 1.00 94.69 130 LYS A N 1
ATOM 999 C CA . LYS A 1 130 ? 2.117 -13.438 1.171 1.00 94.69 130 LYS A CA 1
ATOM 1000 C C . LYS A 1 130 ? 2.147 -12.265 2.149 1.00 94.69 130 LYS A C 1
ATOM 1002 O O . LYS A 1 130 ? 1.429 -12.293 3.144 1.00 94.69 130 LYS A O 1
ATOM 1007 N N . ALA A 1 131 ? 2.925 -11.225 1.851 1.00 95.56 131 ALA A N 1
ATOM 1008 C CA . ALA A 1 131 ? 2.968 -10.024 2.680 1.00 95.56 131 ALA A CA 1
ATOM 1009 C C . ALA A 1 131 ? 1.617 -9.301 2.729 1.00 95.56 131 ALA A C 1
ATOM 1011 O O . ALA A 1 131 ? 1.194 -8.864 3.795 1.00 95.56 131 ALA A O 1
ATOM 1012 N N . SER A 1 132 ? 0.906 -9.244 1.601 1.00 95.12 132 SER A N 1
ATOM 1013 C CA . SER A 1 132 ? -0.428 -8.636 1.517 1.00 95.12 132 SER A CA 1
ATOM 1014 C C . SER A 1 132 ? -1.472 -9.380 2.354 1.00 95.12 132 SER A C 1
ATOM 1016 O O . SER A 1 132 ? -2.407 -8.765 2.857 1.00 95.12 132 SER A O 1
ATOM 1018 N N . LEU A 1 133 ? -1.307 -10.693 2.536 1.00 95.06 133 LEU A N 1
ATOM 1019 C CA . LEU A 1 133 ? -2.229 -11.519 3.311 1.00 95.06 133 LEU A CA 1
ATOM 1020 C C . LEU A 1 133 ? -2.068 -11.337 4.831 1.00 95.06 133 LEU A C 1
ATOM 1022 O O . LEU A 1 133 ? -3.029 -11.539 5.570 1.00 95.06 133 LEU A O 1
ATOM 1026 N N . LEU A 1 134 ? -0.889 -10.924 5.311 1.00 93.81 134 LEU A N 1
ATOM 1027 C CA . LEU A 1 134 ? -0.635 -10.711 6.742 1.00 93.81 134 LEU A CA 1
ATOM 1028 C C . LEU A 1 134 ? -1.646 -9.759 7.407 1.00 93.81 134 LEU A C 1
ATOM 1030 O O . LEU A 1 134 ? -2.271 -10.190 8.374 1.00 93.81 134 LEU A O 1
ATOM 1034 N N . PRO A 1 135 ? -1.854 -8.514 6.929 1.00 94.94 135 PRO A N 1
ATOM 1035 C CA . PRO A 1 135 ? -2.840 -7.611 7.525 1.00 94.94 135 PRO A CA 1
ATOM 1036 C C . PRO A 1 135 ? -4.289 -8.043 7.271 1.00 94.94 135 PRO A C 1
ATOM 1038 O O . PRO A 1 135 ? -5.167 -7.685 8.044 1.00 94.94 135 PRO A O 1
ATOM 1041 N N . VAL A 1 136 ? -4.551 -8.828 6.219 1.00 94.50 136 VAL A N 1
ATOM 1042 C CA . VAL A 1 136 ? -5.895 -9.361 5.934 1.00 94.50 136 VAL A CA 1
ATOM 1043 C C . VAL A 1 136 ? -6.305 -10.405 6.974 1.00 94.50 136 VAL A C 1
ATOM 1045 O O . VAL A 1 136 ? -7.450 -10.430 7.408 1.00 94.50 136 VAL A O 1
ATOM 1048 N N . LEU A 1 137 ? -5.372 -11.262 7.399 1.00 94.81 137 LEU A N 1
ATOM 1049 C CA . LEU A 1 137 ? -5.637 -12.319 8.382 1.00 94.81 137 LEU A CA 1
ATOM 1050 C C . LEU A 1 137 ? -5.531 -11.848 9.838 1.00 94.81 137 LEU A C 1
ATOM 1052 O O . LEU A 1 137 ? -5.793 -12.629 10.752 1.00 94.81 137 LEU A O 1
ATOM 1056 N N . ARG A 1 138 ? -5.107 -10.603 10.067 1.00 94.81 138 ARG A N 1
ATOM 1057 C CA . ARG A 1 138 ? -4.786 -10.077 11.394 1.00 94.81 138 ARG A CA 1
ATOM 1058 C C . ARG A 1 138 ? -5.462 -8.741 11.636 1.00 94.81 138 ARG A C 1
ATOM 1060 O O . ARG A 1 138 ? -4.919 -7.687 11.317 1.00 94.81 138 ARG A O 1
ATOM 1067 N N . SER A 1 139 ? -6.620 -8.790 12.284 1.00 91.25 139 SER A N 1
ATOM 1068 C CA . SER A 1 139 ? -7.364 -7.594 12.692 1.00 91.25 139 SER A CA 1
ATOM 1069 C C . SER A 1 139 ? -6.622 -6.736 13.725 1.00 91.25 139 SER A C 1
ATOM 1071 O O . SER A 1 139 ? -6.973 -5.578 13.917 1.00 91.25 139 SER A O 1
ATOM 1073 N N . ASP A 1 140 ? -5.595 -7.275 14.388 1.00 93.62 140 ASP A N 1
ATOM 1074 C CA . ASP A 1 140 ? -4.729 -6.531 15.308 1.00 93.62 140 ASP A CA 1
ATOM 1075 C C . ASP A 1 140 ? -3.643 -5.707 14.589 1.00 93.62 140 ASP A C 1
ATOM 1077 O O . ASP A 1 140 ? -3.004 -4.843 15.191 1.00 93.62 140 ASP A O 1
ATOM 1081 N N . VAL A 1 141 ? -3.435 -5.943 13.290 1.00 96.12 141 VAL A N 1
ATOM 1082 C CA . VAL A 1 141 ? -2.441 -5.241 12.476 1.00 96.12 141 VAL A CA 1
ATOM 1083 C C . VAL A 1 141 ? -3.089 -4.032 11.805 1.00 96.12 141 VAL A C 1
ATOM 1085 O O . VAL A 1 141 ? -3.863 -4.156 10.856 1.00 96.12 141 VAL A O 1
ATOM 1088 N N . ASN A 1 142 ? -2.733 -2.839 12.277 1.00 96.75 142 ASN A N 1
ATOM 1089 C CA . ASN A 1 142 ? -3.207 -1.570 11.735 1.00 96.75 142 ASN A CA 1
ATOM 1090 C C . ASN A 1 142 ? -2.083 -0.531 11.674 1.00 96.75 142 ASN A C 1
ATOM 1092 O O . ASN A 1 142 ? -1.265 -0.421 12.590 1.00 96.75 142 ASN A O 1
ATOM 1096 N N . GLY A 1 143 ? -2.086 0.272 10.614 1.00 96.25 143 GLY A N 1
ATOM 1097 C CA . GLY A 1 143 ? -1.201 1.413 10.452 1.00 96.25 143 GLY A CA 1
ATOM 1098 C C . GLY A 1 143 ? 0.259 1.062 10.200 1.00 96.25 143 GLY A C 1
ATOM 1099 O O . GLY A 1 143 ? 1.117 1.895 10.505 1.00 96.25 143 GLY A O 1
ATOM 1100 N N . LYS A 1 144 ? 0.527 -0.154 9.706 1.00 96.81 144 LYS A N 1
ATOM 1101 C CA . LYS A 1 144 ? 1.868 -0.692 9.456 1.00 96.81 144 LYS A CA 1
ATOM 1102 C C . LYS A 1 144 ? 2.273 -0.544 7.997 1.00 96.81 144 LYS A C 1
ATOM 1104 O O . LYS A 1 144 ? 1.435 -0.598 7.094 1.00 96.81 144 LYS A O 1
ATOM 1109 N N . SER A 1 145 ? 3.579 -0.436 7.781 1.00 96.44 145 SER A N 1
ATOM 1110 C CA . SER A 1 145 ? 4.204 -0.471 6.459 1.00 96.44 145 SER A CA 1
ATOM 1111 C C . SER A 1 145 ? 5.123 -1.688 6.393 1.00 96.44 145 SER A C 1
ATOM 1113 O O . SER A 1 145 ? 6.083 -1.775 7.156 1.00 96.44 145 SER A O 1
ATOM 1115 N N . PHE A 1 146 ? 4.840 -2.626 5.491 1.00 96.94 146 PHE A N 1
ATOM 1116 C CA . PHE A 1 146 ? 5.616 -3.853 5.313 1.00 96.94 146 PHE A CA 1
ATOM 1117 C C . PHE A 1 146 ? 6.535 -3.739 4.094 1.00 96.94 146 PHE A C 1
ATOM 1119 O O . PHE A 1 146 ? 6.070 -3.808 2.956 1.00 96.94 146 PHE A O 1
ATOM 1126 N N . LEU A 1 147 ? 7.837 -3.577 4.330 1.00 95.75 147 LEU A N 1
ATOM 1127 C CA . LEU A 1 147 ? 8.875 -3.645 3.303 1.00 95.75 147 LEU A CA 1
ATOM 1128 C C . LEU A 1 147 ? 9.147 -5.109 2.944 1.00 95.75 147 LEU A C 1
ATOM 1130 O O . LEU A 1 147 ? 9.426 -5.905 3.839 1.00 95.75 147 LEU A O 1
ATOM 1134 N N . ILE A 1 148 ? 9.108 -5.456 1.653 1.00 96.56 148 ILE A N 1
ATOM 1135 C CA . ILE A 1 148 ? 9.482 -6.797 1.173 1.00 96.56 148 ILE A CA 1
ATOM 1136 C C . ILE A 1 148 ? 10.774 -6.723 0.365 1.00 96.56 148 ILE A C 1
ATOM 1138 O O . ILE A 1 148 ? 10.819 -6.024 -0.648 1.00 96.56 148 ILE A O 1
ATOM 1142 N N . ASN A 1 149 ? 11.807 -7.458 0.775 1.00 94.44 149 ASN A N 1
ATOM 1143 C CA . ASN A 1 149 ? 13.090 -7.527 0.074 1.00 94.44 149 ASN A CA 1
ATOM 1144 C C . ASN A 1 149 ? 13.640 -8.960 0.064 1.00 94.44 149 ASN A C 1
ATOM 1146 O O . ASN A 1 149 ? 13.852 -9.544 1.125 1.00 94.44 149 ASN A O 1
ATOM 1150 N N . GLY A 1 150 ? 13.867 -9.536 -1.120 1.00 93.06 150 GLY A N 1
ATOM 1151 C CA . GLY A 1 150 ? 14.295 -10.933 -1.257 1.00 93.06 150 GLY A CA 1
ATOM 1152 C C . GLY A 1 150 ? 13.352 -11.945 -0.594 1.00 93.06 150 GLY A C 1
ATOM 1153 O O . GLY A 1 150 ? 13.811 -12.959 -0.083 1.00 93.06 150 GLY A O 1
ATOM 1154 N N . GLY A 1 151 ? 12.054 -11.638 -0.509 1.00 92.69 151 GLY A N 1
ATOM 1155 C CA . GLY A 1 151 ? 11.066 -12.454 0.205 1.00 92.69 151 GLY A CA 1
ATOM 1156 C C . GLY A 1 151 ? 11.007 -12.243 1.724 1.00 92.69 151 GLY A C 1
ATOM 1157 O O . GLY A 1 151 ? 10.112 -12.778 2.379 1.00 92.69 151 GLY A O 1
ATOM 1158 N N . HIS A 1 152 ? 11.898 -11.432 2.299 1.00 96.31 152 HIS A N 1
ATOM 1159 C CA . HIS A 1 152 ? 11.841 -11.050 3.709 1.00 96.31 152 HIS A CA 1
ATOM 1160 C C . HIS A 1 152 ? 10.881 -9.884 3.923 1.00 96.31 152 HIS A C 1
ATOM 1162 O O . HIS A 1 152 ? 10.937 -8.901 3.188 1.00 96.31 152 HIS A O 1
ATOM 1168 N N . ILE A 1 153 ? 10.031 -9.987 4.946 1.00 96.56 153 ILE A N 1
ATOM 1169 C CA . ILE A 1 153 ? 9.030 -8.976 5.299 1.00 96.56 153 ILE A CA 1
ATOM 1170 C C . ILE A 1 153 ? 9.485 -8.250 6.565 1.00 96.56 153 ILE A C 1
ATOM 1172 O O . ILE A 1 153 ? 9.672 -8.882 7.605 1.00 96.56 153 ILE A O 1
ATOM 1176 N N . THR A 1 154 ? 9.600 -6.927 6.485 1.00 96.19 154 THR A N 1
ATOM 1177 C CA . THR A 1 154 ? 10.012 -6.058 7.592 1.00 96.19 154 THR A CA 1
ATOM 1178 C C . THR A 1 154 ? 8.954 -4.988 7.836 1.00 96.19 154 THR A C 1
ATOM 1180 O O . THR A 1 154 ? 8.626 -4.220 6.937 1.00 96.19 154 THR A O 1
ATOM 1183 N N . GLU A 1 155 ? 8.426 -4.921 9.057 1.00 95.69 155 GLU A N 1
ATOM 1184 C CA . GLU A 1 155 ? 7.581 -3.813 9.520 1.00 95.69 155 GLU A CA 1
ATOM 1185 C C . GLU A 1 155 ? 8.473 -2.606 9.856 1.00 95.69 155 GLU A C 1
ATOM 1187 O O . GLU A 1 155 ? 9.495 -2.779 10.524 1.00 95.69 155 GLU A O 1
ATOM 1192 N N . VAL A 1 156 ? 8.134 -1.406 9.367 1.00 95.69 156 VAL A N 1
ATOM 1193 C CA . VAL A 1 156 ? 8.987 -0.212 9.537 1.00 95.69 156 VAL A CA 1
ATOM 1194 C C . VAL A 1 156 ? 8.372 0.920 10.366 1.00 95.69 156 VAL A C 1
ATOM 1196 O O . VAL A 1 156 ? 9.117 1.756 10.875 1.00 95.69 156 VAL A O 1
ATOM 1199 N N . GLU A 1 157 ? 7.051 0.995 10.524 1.00 96.06 157 GLU A N 1
ATOM 1200 C CA . GLU A 1 157 ? 6.393 2.114 11.212 1.00 96.06 157 GLU A CA 1
ATOM 1201 C C . GLU A 1 157 ? 6.684 2.122 12.711 1.00 96.06 157 GLU A C 1
ATOM 1203 O O . GLU A 1 157 ? 6.898 3.196 13.275 1.00 96.06 157 GLU A O 1
ATOM 1208 N N . ASP A 1 158 ? 6.748 0.959 13.363 1.00 94.88 158 ASP A N 1
ATOM 1209 C CA . ASP A 1 158 ? 6.995 0.910 14.805 1.00 94.88 158 ASP A CA 1
ATOM 1210 C C . ASP A 1 158 ? 8.401 1.383 15.131 1.00 94.88 158 ASP A C 1
ATOM 1212 O O . ASP A 1 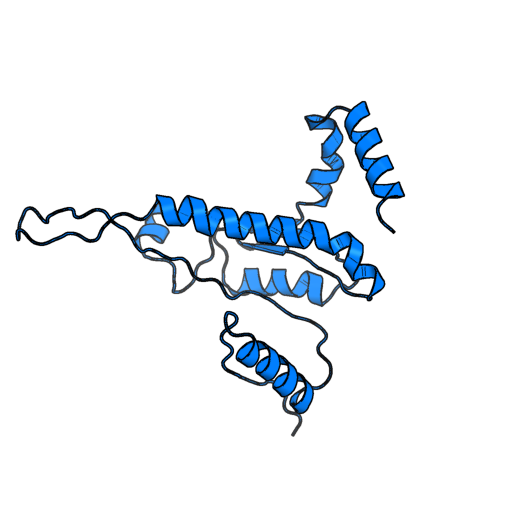158 ? 8.577 2.244 15.992 1.00 94.88 158 ASP A O 1
ATOM 1216 N N . LYS A 1 159 ? 9.404 0.922 14.378 1.00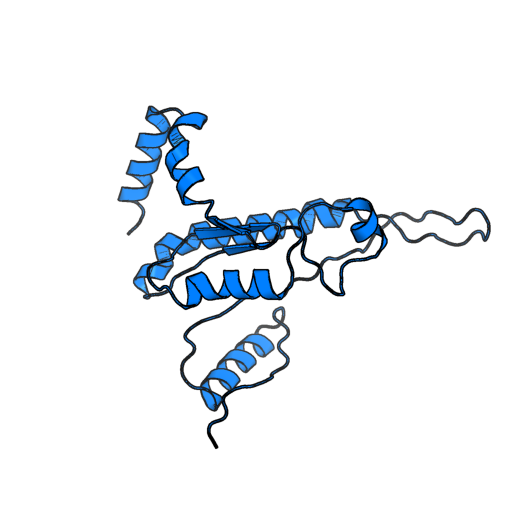 94.62 159 LYS A N 1
ATOM 1217 C CA . LYS A 1 159 ? 10.783 1.385 14.567 1.00 94.62 159 LYS A CA 1
ATOM 1218 C C . LYS A 1 159 ? 10.959 2.862 14.237 1.00 94.62 159 LYS A C 1
ATOM 1220 O O . LYS A 1 159 ? 11.710 3.537 14.941 1.00 94.62 159 LYS A O 1
ATOM 1225 N N . LEU A 1 160 ? 10.238 3.404 13.255 1.00 92.69 160 LEU A N 1
ATOM 1226 C CA . LEU A 1 160 ? 10.235 4.851 13.004 1.00 92.69 160 LEU A CA 1
ATOM 1227 C C . LEU A 1 160 ? 9.654 5.635 14.192 1.00 92.69 160 LEU A C 1
ATOM 1229 O O . LEU A 1 160 ? 10.198 6.673 14.570 1.00 92.69 160 LEU A O 1
ATOM 1233 N N . ASN A 1 161 ? 8.591 5.125 14.820 1.00 91.06 161 ASN A N 1
ATOM 1234 C CA . ASN A 1 161 ? 7.976 5.761 15.987 1.00 91.06 161 ASN A CA 1
ATOM 1235 C C . ASN A 1 161 ? 8.846 5.635 17.252 1.00 91.06 161 ASN A C 1
ATOM 1237 O O . ASN A 1 161 ? 8.993 6.598 18.013 1.00 91.06 161 ASN A O 1
ATOM 1241 N N . GLU A 1 162 ? 9.436 4.461 17.484 1.00 93.69 162 GLU A N 1
ATOM 1242 C CA . GLU A 1 162 ? 10.336 4.196 18.612 1.00 93.69 162 GLU A CA 1
ATOM 1243 C C . GLU A 1 162 ? 11.580 5.086 18.552 1.00 93.69 162 GLU A C 1
ATOM 1245 O O . GLU A 1 162 ? 11.994 5.649 19.564 1.00 93.69 162 GLU A O 1
ATOM 1250 N N . THR A 1 163 ? 12.138 5.272 17.353 1.00 95.00 163 THR A N 1
ATOM 1251 C CA . THR A 1 163 ? 13.343 6.084 17.132 1.00 95.00 163 THR A CA 1
ATOM 1252 C C . THR A 1 163 ? 13.058 7.583 17.010 1.00 95.00 163 THR A C 1
ATOM 1254 O O . THR A 1 163 ? 13.992 8.352 16.807 1.00 95.00 163 THR A O 1
ATOM 1257 N N . GLN A 1 164 ? 11.806 8.031 17.195 1.00 93.38 164 GLN A N 1
ATOM 1258 C CA . GLN A 1 164 ? 11.401 9.440 17.068 1.00 93.38 164 GLN A CA 1
ATOM 1259 C C . GLN A 1 164 ? 12.276 10.412 17.872 1.00 93.38 164 GLN A C 1
ATOM 1261 O O . GLN A 1 164 ? 12.666 11.463 17.367 1.00 93.38 164 GLN A O 1
ATOM 1266 N N . SER A 1 165 ? 12.615 10.065 19.116 1.00 95.75 165 SER A N 1
ATOM 1267 C CA . SER A 1 165 ? 13.462 10.913 19.962 1.00 95.75 165 SER A CA 1
ATOM 1268 C C . SER A 1 165 ? 14.899 11.034 19.458 1.00 95.75 165 SER A C 1
ATOM 1270 O O . SER A 1 165 ? 15.518 12.072 19.666 1.00 95.75 165 SER A O 1
ATOM 1272 N N . ALA A 1 166 ? 15.420 10.024 18.754 1.00 95.62 166 ALA A N 1
ATOM 1273 C CA . ALA A 1 166 ? 16.791 10.043 18.253 1.00 95.62 166 ALA A CA 1
ATOM 1274 C C . ALA A 1 166 ? 17.022 11.134 17.192 1.00 95.62 166 ALA A C 1
ATOM 1276 O O . ALA A 1 166 ? 18.147 11.602 17.048 1.00 95.62 166 ALA A O 1
ATOM 1277 N N . TRP A 1 167 ? 15.977 11.548 16.463 1.00 92.50 167 TRP A N 1
ATOM 1278 C CA . TRP A 1 167 ? 16.075 12.572 15.415 1.00 92.50 167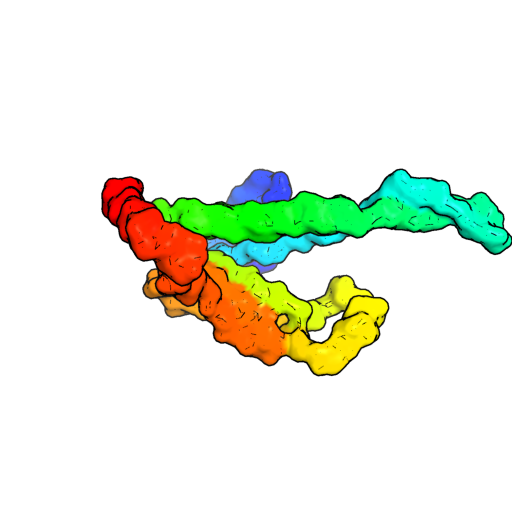 TRP A CA 1
ATOM 1279 C C . TRP A 1 167 ? 15.315 13.871 15.719 1.00 92.50 167 TRP A C 1
ATOM 1281 O O . TRP A 1 167 ? 15.696 14.910 15.186 1.00 92.50 167 TRP A O 1
ATOM 1291 N N . LEU A 1 168 ? 14.291 13.858 16.584 1.00 92.31 168 LEU A N 1
ATOM 1292 C CA . LEU A 1 168 ? 13.595 15.080 17.031 1.00 92.31 168 LEU A CA 1
ATOM 1293 C C . LEU A 1 168 ? 14.123 15.669 18.343 1.00 92.31 168 LEU A C 1
ATOM 1295 O O . LEU A 1 168 ? 13.780 16.802 18.678 1.00 92.31 168 LEU A O 1
ATOM 1299 N N . GLY A 1 169 ? 14.906 14.905 19.104 1.00 96.25 169 GLY A N 1
ATOM 1300 C CA . GLY A 1 169 ? 15.179 15.196 20.507 1.00 96.25 169 GLY A CA 1
ATOM 1301 C C . GLY A 1 169 ? 14.022 14.781 21.424 1.00 96.25 169 GLY A C 1
ATOM 1302 O O . GLY A 1 169 ? 12.863 14.669 21.009 1.00 96.25 169 GLY A O 1
ATOM 1303 N N . ASP A 1 170 ? 14.344 14.531 22.694 1.00 95.94 170 ASP A N 1
ATOM 1304 C CA . ASP A 1 170 ? 13.396 13.974 23.666 1.00 95.94 170 ASP A CA 1
ATOM 1305 C C . ASP A 1 170 ? 12.200 14.896 23.937 1.00 95.94 170 ASP A C 1
ATOM 1307 O O . ASP A 1 170 ? 11.063 14.426 23.962 1.00 95.94 170 ASP A O 1
ATOM 1311 N N . GLU A 1 171 ? 12.434 16.202 24.093 1.00 97.31 171 GLU A N 1
ATOM 1312 C CA . GLU A 1 171 ? 11.388 17.178 24.426 1.00 97.31 171 GLU A CA 1
ATOM 1313 C C . GLU A 1 171 ? 10.313 17.265 23.330 1.00 97.31 171 GLU A C 1
ATOM 1315 O O . GLU A 1 171 ? 9.126 17.054 23.590 1.00 97.31 171 GLU A O 1
ATOM 1320 N N . LEU A 1 172 ? 10.720 17.511 22.079 1.00 94.81 172 LEU A N 1
ATOM 1321 C CA . LEU A 1 172 ? 9.784 17.623 20.959 1.00 94.81 172 LEU A CA 1
ATOM 1322 C C . LEU A 1 172 ? 9.051 16.298 20.701 1.00 94.81 172 LEU A C 1
ATOM 1324 O O . LEU A 1 172 ? 7.844 16.301 20.458 1.00 94.81 172 LEU A O 1
ATOM 1328 N N . SER A 1 173 ? 9.753 15.167 20.814 1.00 94.50 173 SER A N 1
ATOM 1329 C CA . SER A 1 173 ? 9.159 13.829 20.714 1.00 94.50 173 SER A CA 1
ATOM 1330 C C . SER A 1 173 ? 8.052 13.615 21.757 1.00 94.50 173 SER A C 1
ATOM 1332 O O . SER A 1 173 ? 6.951 13.168 21.426 1.00 94.50 173 SER A O 1
ATOM 1334 N N . GLN A 1 174 ? 8.279 14.012 23.015 1.00 95.25 174 GLN A N 1
ATOM 1335 C CA . GLN A 1 174 ? 7.260 13.945 24.068 1.00 95.25 174 GLN A CA 1
ATOM 1336 C C . GLN A 1 174 ? 6.058 14.852 23.773 1.00 95.25 174 GLN A C 1
ATOM 1338 O O . GLN A 1 174 ? 4.916 14.395 23.875 1.00 95.25 174 GLN A O 1
ATOM 1343 N N . HIS A 1 175 ? 6.290 16.100 23.350 1.00 95.75 175 HIS A N 1
ATOM 1344 C CA . HIS A 1 175 ? 5.215 17.027 22.981 1.00 95.75 175 HIS A CA 1
ATOM 1345 C C . HIS A 1 175 ? 4.355 16.492 21.831 1.00 95.75 175 HIS A C 1
ATOM 1347 O O . HIS A 1 175 ? 3.126 16.558 21.896 1.00 95.75 175 HIS A O 1
ATOM 1353 N N . MET A 1 176 ? 4.977 15.919 20.798 1.00 92.44 176 MET A N 1
ATOM 1354 C CA . MET A 1 176 ? 4.258 15.350 19.657 1.00 92.44 176 MET A CA 1
ATOM 1355 C C . MET A 1 176 ? 3.433 14.123 20.045 1.00 92.44 176 MET A C 1
ATOM 1357 O O . MET A 1 176 ? 2.272 14.030 19.643 1.00 92.44 176 MET A O 1
ATOM 1361 N N . ARG A 1 177 ? 3.987 13.209 20.851 1.00 90.44 177 ARG A N 1
ATOM 1362 C CA . ARG A 1 177 ? 3.254 12.031 21.350 1.00 90.44 177 ARG A CA 1
ATOM 1363 C C . ARG A 1 177 ? 2.058 12.428 22.202 1.00 90.44 177 ARG A C 1
ATOM 1365 O O . ARG A 1 177 ? 0.970 11.890 22.016 1.00 90.44 177 ARG A O 1
ATOM 1372 N N . GLU A 1 178 ? 2.234 13.392 23.101 1.00 93.62 178 GLU A N 1
ATOM 1373 C CA . GLU A 1 178 ? 1.135 13.886 23.929 1.00 93.62 178 GLU A CA 1
ATOM 1374 C C . GLU A 1 178 ? 0.078 14.616 23.087 1.00 93.62 178 GLU A C 1
ATOM 1376 O O . GLU A 1 178 ? -1.118 14.414 23.291 1.00 93.62 178 GLU A O 1
ATOM 1381 N N . GLY A 1 179 ? 0.495 15.406 22.093 1.00 91.75 179 GLY A N 1
ATOM 1382 C CA . GLY A 1 179 ? -0.413 16.028 21.130 1.00 91.75 179 GLY A CA 1
ATOM 1383 C C . GLY A 1 179 ? -1.236 14.993 20.361 1.00 91.75 179 GLY A C 1
ATOM 1384 O O . GLY A 1 179 ? -2.457 15.106 20.288 1.00 91.75 179 GLY A O 1
ATOM 1385 N N . GLN A 1 180 ? -0.590 13.937 19.862 1.00 87.75 180 GLN A N 1
ATOM 1386 C CA . GLN A 1 180 ? -1.265 12.817 19.208 1.00 87.75 180 GLN A CA 1
ATOM 1387 C C . GLN A 1 180 ? -2.241 12.110 20.153 1.00 87.75 180 GLN A C 1
ATOM 1389 O O . GLN A 1 180 ? -3.390 11.919 19.779 1.00 87.75 180 GLN A O 1
ATOM 1394 N N . ARG A 1 181 ? -1.843 11.799 21.393 1.00 88.75 181 ARG A N 1
ATOM 1395 C CA . ARG A 1 181 ? -2.720 11.164 22.395 1.00 88.75 181 ARG A CA 1
ATOM 1396 C C . ARG A 1 181 ? -3.977 11.991 22.703 1.00 88.75 181 ARG A C 1
ATOM 1398 O O . ARG A 1 181 ? -5.004 11.422 23.047 1.00 88.75 181 ARG A O 1
ATOM 1405 N N . ARG A 1 182 ? -3.891 13.325 22.625 1.00 90.75 182 ARG A N 1
ATOM 1406 C CA . ARG A 1 182 ? -5.021 14.242 22.872 1.00 90.75 182 ARG A CA 1
ATOM 1407 C C . ARG A 1 182 ? -5.929 14.431 21.660 1.00 90.75 182 ARG A C 1
ATOM 1409 O O . ARG A 1 182 ? -7.125 14.631 21.836 1.00 90.75 182 ARG A O 1
ATOM 1416 N N . LEU A 1 183 ? -5.348 14.468 20.462 1.00 84.38 183 LEU A N 1
ATOM 1417 C CA . LEU A 1 183 ? -6.062 14.768 19.217 1.00 84.38 183 LEU A CA 1
ATOM 1418 C C . LEU A 1 183 ? -6.609 13.521 18.530 1.00 84.38 183 LEU A C 1
ATOM 1420 O O . LEU A 1 183 ? -7.539 13.635 17.735 1.00 84.38 183 LEU A O 1
ATOM 1424 N N . ILE A 1 184 ? -6.014 12.357 18.793 1.00 80.94 184 ILE A N 1
ATOM 1425 C CA . ILE A 1 184 ? -6.491 11.088 18.265 1.00 80.94 184 ILE A CA 1
ATOM 1426 C C . ILE A 1 184 ? -7.635 10.604 19.173 1.00 80.94 184 ILE A C 1
ATOM 1428 O O . ILE A 1 184 ? -7.403 10.385 20.362 1.00 80.94 184 ILE A O 1
ATOM 1432 N N . PRO A 1 185 ? -8.855 10.505 18.628 1.00 63.19 185 PRO A N 1
ATOM 1433 C CA . PRO A 1 185 ? -10.063 10.112 19.350 1.00 63.19 185 PRO A CA 1
ATOM 1434 C C . PRO A 1 185 ? -10.105 8.637 19.756 1.00 63.19 185 PRO A C 1
ATOM 1436 O O . PRO A 1 185 ? -9.422 7.817 19.102 1.00 63.19 185 PRO A O 1
#

pLDDT: mean 84.77, std 14.52, range [41.97, 97.31]

InterPro domains:
  IPR002347 Short-chain dehydrogenase/reductase SDR [PF00106] (70-111)
  IPR036291 NAD(P)-binding domain superfamily [SSF51735] (4-153)

Foldseek 3Di:
DQDPDDDDDADPVDPVSVVVVVVVCCVRPNDDLDDDDDDDDQDQQADDQDADPVPRHTDRHGDPPCRCVPVVVVVVVLLVVQQVCLLPCVVVLDAGEAEAEDAEDDPVDDPVNVVVCDPFQYHYPVLSVVQVCVCSVDSPDHSWYWYATNSDTDTDPVVCLVCVCVPVNDPVNVVVVVVCVVPRD

Secondary structure (DSSP, 8-state):
-----------TT-HHHHHHHHHHHHHHH-S-------------------B-TTT-PBPPPP-HHHIIIIIHHHHHHHHHHHHHHTTTGGGGT----EEEE-SB--TTS-HHHHHHHTTS--B-HHHHHHHHHHHHS-TT--S-EEEEETTEEEE-HHHHHHTHHHHH-HHHHHHHHHHHHHH--